Protein AF-A0A225UEH8-F1 (afdb_monomer)

Structure (mmCIF, N/CA/C/O backbone):
data_AF-A0A225UEH8-F1
#
_entry.id   AF-A0A225UEH8-F1
#
loop_
_atom_site.group_PDB
_atom_site.id
_atom_site.type_symbol
_atom_site.label_atom_id
_atom_site.label_alt_id
_atom_site.label_comp_id
_atom_site.label_asym_id
_atom_site.label_entity_id
_atom_site.label_seq_id
_atom_site.pdbx_PDB_ins_code
_atom_site.Cartn_x
_atom_site.Cartn_y
_atom_site.Cartn_z
_atom_site.occupancy
_atom_site.B_iso_or_equiv
_atom_site.auth_seq_id
_atom_site.auth_comp_id
_atom_site.auth_asym_id
_atom_site.auth_atom_id
_atom_site.pdbx_PDB_model_num
ATOM 1 N N . ILE A 1 1 ? 31.495 -38.179 -18.957 1.00 38.88 1 ILE A N 1
ATOM 2 C CA . ILE A 1 1 ? 31.300 -36.894 -18.240 1.00 38.88 1 ILE A CA 1
ATOM 3 C C . ILE A 1 1 ? 30.041 -36.260 -18.822 1.00 38.88 1 ILE A C 1
ATOM 5 O O . ILE A 1 1 ? 30.023 -35.982 -20.012 1.00 38.88 1 ILE A O 1
ATOM 9 N N . ARG A 1 2 ? 28.954 -36.189 -18.043 1.00 40.56 2 ARG A N 1
ATOM 10 C CA . ARG A 1 2 ? 27.631 -35.720 -18.490 1.00 40.56 2 ARG A CA 1
ATOM 11 C C . ARG A 1 2 ? 27.562 -34.211 -18.250 1.00 40.56 2 ARG A C 1
ATOM 13 O O . ARG A 1 2 ? 27.720 -33.780 -17.114 1.00 40.56 2 ARG A O 1
ATOM 20 N N . ILE A 1 3 ? 27.396 -33.429 -19.310 1.00 44.16 3 ILE A N 1
ATOM 21 C CA . ILE A 1 3 ? 27.271 -31.968 -19.230 1.00 44.16 3 ILE A CA 1
ATOM 22 C C . ILE A 1 3 ? 25.851 -31.646 -18.724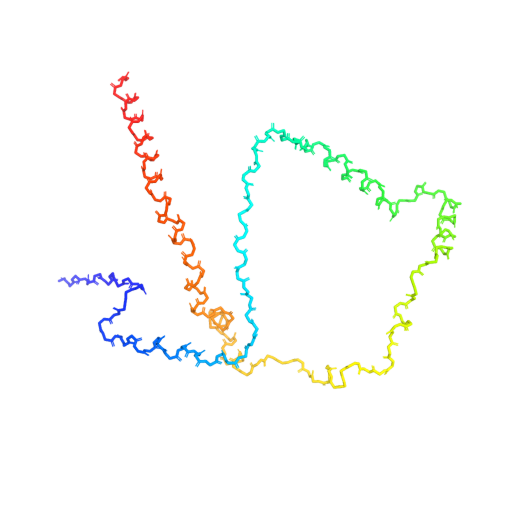 1.00 44.16 3 ILE A C 1
ATOM 24 O O . ILE A 1 3 ? 24.900 -32.215 -19.264 1.00 44.16 3 ILE A O 1
ATOM 28 N N . PRO A 1 4 ? 25.667 -30.786 -17.706 1.00 46.00 4 PRO A N 1
ATOM 29 C CA . PRO A 1 4 ? 24.338 -30.358 -17.285 1.00 46.00 4 PRO A CA 1
ATOM 30 C C . PRO A 1 4 ? 23.767 -29.352 -18.296 1.00 46.00 4 PRO A C 1
ATOM 32 O O . PRO A 1 4 ? 24.435 -28.385 -18.665 1.00 46.00 4 PRO A O 1
ATOM 35 N N . GLN A 1 5 ? 22.529 -29.575 -18.749 1.00 49.97 5 GLN A N 1
ATOM 36 C CA . GLN A 1 5 ? 21.780 -28.582 -19.523 1.00 49.97 5 GLN A CA 1
ATOM 37 C C . GLN A 1 5 ? 21.461 -27.382 -18.621 1.00 49.97 5 GLN A C 1
ATOM 39 O O . GLN A 1 5 ? 20.877 -27.539 -17.552 1.00 49.97 5 GLN A O 1
ATOM 44 N N . LYS A 1 6 ? 21.856 -26.180 -19.053 1.00 50.94 6 LYS A N 1
ATOM 45 C CA . LYS A 1 6 ? 21.429 -24.913 -18.448 1.00 50.94 6 LYS A CA 1
ATOM 46 C C . LYS A 1 6 ? 19.928 -24.734 -18.680 1.00 50.94 6 LYS A C 1
ATOM 48 O O . LYS A 1 6 ? 19.512 -24.517 -19.814 1.00 50.94 6 LYS A O 1
ATOM 53 N N . SER A 1 7 ? 19.134 -24.775 -17.617 1.00 56.72 7 SER A N 1
ATOM 54 C CA . SER A 1 7 ? 17.753 -24.293 -17.625 1.00 56.72 7 SER A CA 1
ATOM 55 C C . SER A 1 7 ? 17.757 -22.764 -17.524 1.00 56.72 7 SER A C 1
ATOM 57 O O . SER A 1 7 ? 17.633 -22.206 -16.438 1.00 56.72 7 SER A O 1
ATOM 59 N N . ASN A 1 8 ? 17.927 -22.077 -18.653 1.00 56.62 8 ASN A N 1
ATOM 60 C CA . ASN A 1 8 ? 17.606 -20.651 -18.765 1.00 56.62 8 ASN A CA 1
ATOM 61 C C . ASN A 1 8 ? 16.111 -20.501 -19.094 1.00 56.62 8 ASN A C 1
ATOM 63 O O . ASN A 1 8 ? 15.759 -19.960 -20.138 1.00 56.62 8 ASN A O 1
ATOM 67 N N . ALA A 1 9 ? 15.240 -21.065 -18.257 1.00 61.12 9 ALA A N 1
ATOM 68 C CA . ALA A 1 9 ? 13.810 -20.826 -18.380 1.00 61.12 9 ALA A CA 1
ATOM 69 C C . ALA A 1 9 ? 13.536 -19.438 -17.791 1.00 61.12 9 ALA A C 1
ATOM 71 O O . ALA A 1 9 ? 13.653 -19.240 -16.582 1.00 61.12 9 ALA A O 1
ATOM 72 N N . ASP A 1 10 ? 13.276 -18.470 -18.665 1.00 64.25 10 ASP A N 1
ATOM 73 C CA . ASP A 1 10 ? 12.814 -17.146 -18.270 1.00 64.25 10 ASP A CA 1
ATOM 74 C C . ASP A 1 10 ? 11.464 -17.299 -17.561 1.00 64.25 10 ASP A C 1
ATOM 76 O O . ASP A 1 10 ? 10.523 -17.863 -18.113 1.00 64.25 10 ASP A O 1
ATOM 80 N N . VAL A 1 11 ? 11.380 -16.814 -16.324 1.00 64.12 11 VAL A N 1
ATOM 81 C CA . VAL A 1 11 ? 10.159 -16.857 -15.507 1.00 64.12 11 VAL A CA 1
ATOM 82 C C . VAL A 1 11 ? 9.021 -16.014 -16.091 1.00 64.12 11 VAL A C 1
ATOM 84 O O . VAL A 1 11 ? 7.884 -16.161 -15.648 1.00 64.12 11 VAL A O 1
ATOM 87 N N . ASN A 1 12 ? 9.305 -15.161 -17.081 1.00 67.25 12 ASN A N 1
ATOM 88 C CA . ASN A 1 12 ? 8.300 -14.386 -17.811 1.00 67.25 12 ASN A CA 1
ATOM 89 C C . ASN A 1 12 ? 7.733 -15.120 -19.037 1.00 67.25 12 ASN A C 1
ATOM 91 O O . ASN A 1 12 ? 6.815 -14.610 -19.679 1.00 67.25 12 ASN A O 1
ATOM 95 N N . VAL A 1 13 ? 8.276 -16.286 -19.395 1.00 69.44 13 VAL A N 1
ATOM 96 C CA . VAL A 1 13 ? 7.839 -17.059 -20.561 1.00 69.44 13 VAL A CA 1
ATOM 97 C C . VAL A 1 13 ? 7.053 -18.274 -20.084 1.00 69.44 13 VAL A C 1
ATOM 99 O O . VAL A 1 13 ? 7.557 -19.078 -19.301 1.00 69.44 13 VAL A O 1
ATOM 102 N N . LEU A 1 14 ? 5.817 -18.410 -20.573 1.00 65.38 14 LEU A N 1
ATOM 103 C CA . LEU A 1 14 ? 4.986 -19.588 -20.316 1.00 65.38 14 LEU A CA 1
ATOM 104 C C . LEU A 1 14 ? 5.701 -20.843 -20.824 1.00 65.38 14 LEU A C 1
ATOM 106 O O . LEU A 1 14 ? 6.164 -20.886 -21.969 1.00 65.38 14 LEU A O 1
ATOM 110 N N . GLN A 1 15 ? 5.806 -21.857 -19.970 1.00 69.81 15 GLN A N 1
ATOM 111 C CA . GLN A 1 15 ? 6.463 -23.109 -20.337 1.00 69.81 15 GLN A CA 1
ATOM 112 C C . GLN A 1 15 ? 5.574 -23.927 -21.277 1.00 69.81 15 GLN A C 1
ATOM 114 O O . GLN A 1 15 ? 4.345 -23.859 -21.230 1.00 69.81 15 GLN A O 1
ATOM 119 N N . GLU A 1 16 ? 6.201 -24.727 -22.139 1.00 61.16 16 GLU A N 1
ATOM 120 C CA . GLU A 1 16 ? 5.500 -25.581 -23.098 1.00 61.16 16 GLU A CA 1
ATOM 121 C C . GLU A 1 16 ? 4.658 -26.626 -22.337 1.00 61.16 16 GLU A C 1
ATOM 123 O O . GLU A 1 16 ? 5.186 -27.581 -21.767 1.00 61.16 16 GLU A O 1
ATOM 128 N N . GLY A 1 17 ? 3.343 -26.391 -22.258 1.00 69.31 17 GLY A N 1
ATOM 129 C CA . GLY A 1 17 ? 2.391 -27.192 -21.476 1.00 69.31 17 GLY A CA 1
ATOM 130 C C . GLY A 1 17 ? 1.576 -26.407 -20.441 1.00 69.31 17 GLY A C 1
ATOM 131 O O . GLY A 1 17 ? 0.610 -26.951 -19.902 1.00 69.31 17 GLY A O 1
ATOM 132 N N . GLU A 1 18 ? 1.906 -25.140 -20.179 1.00 66.38 18 GLU A N 1
ATOM 133 C CA . GLU A 1 18 ? 1.079 -24.249 -19.362 1.00 66.38 18 GLU A CA 1
ATOM 134 C C . GLU A 1 18 ? -0.067 -23.667 -20.201 1.00 66.38 18 GLU A C 1
ATOM 136 O O . GLU A 1 18 ? 0.127 -23.132 -21.292 1.00 66.38 18 GLU A O 1
ATOM 141 N N . ASN A 1 19 ? -1.295 -23.802 -19.702 1.00 68.31 19 ASN A N 1
ATOM 142 C CA . ASN A 1 19 ? -2.497 -23.338 -20.379 1.00 68.31 19 ASN A CA 1
ATOM 143 C C . ASN A 1 19 ? -2.787 -21.871 -20.030 1.00 68.31 19 ASN A C 1
ATOM 145 O O . ASN A 1 19 ? -3.084 -21.535 -18.884 1.00 68.31 19 ASN A O 1
ATOM 149 N N . SER A 1 20 ? -2.756 -21.000 -21.044 1.00 64.69 20 SER A N 1
ATOM 150 C CA . SER A 1 20 ? -3.084 -19.569 -20.915 1.00 64.69 20 SER A CA 1
ATOM 151 C C . SER A 1 20 ? -4.484 -19.329 -20.342 1.00 64.69 20 SER A C 1
ATOM 153 O O . SER A 1 20 ? -4.700 -18.353 -19.632 1.00 64.69 20 SER A O 1
ATOM 155 N N . SER A 1 21 ? -5.409 -20.271 -20.552 1.00 63.81 21 SER A N 1
ATOM 156 C CA . SER A 1 21 ? -6.782 -20.218 -20.038 1.00 63.81 21 SER A CA 1
ATOM 157 C C . SER A 1 21 ? -6.876 -20.148 -18.512 1.00 63.81 21 SER A C 1
ATOM 159 O O . SER A 1 21 ? -7.900 -19.727 -17.991 1.00 63.81 21 SER A O 1
ATOM 161 N N . LYS A 1 22 ? -5.825 -20.525 -17.770 1.00 64.56 22 LYS A N 1
ATOM 162 C CA . LYS A 1 22 ? -5.797 -20.413 -16.302 1.00 64.56 22 LYS A CA 1
ATOM 163 C C . LYS A 1 22 ? -5.710 -18.958 -15.806 1.00 64.56 22 LYS A C 1
ATOM 165 O O . LYS A 1 22 ? -5.880 -18.712 -14.615 1.00 64.56 22 LYS A O 1
ATOM 170 N N . TYR A 1 23 ? -5.426 -18.015 -16.703 1.00 64.19 23 TYR A N 1
ATOM 171 C CA . TYR A 1 23 ? -5.290 -16.587 -16.410 1.00 64.19 23 TYR A CA 1
ATOM 172 C C . TYR A 1 23 ? -6.484 -15.749 -16.899 1.00 64.19 23 TYR A C 1
ATOM 174 O O . TYR A 1 23 ? -6.560 -14.570 -16.571 1.00 64.19 23 TYR A O 1
ATOM 182 N N . GLU A 1 24 ? -7.419 -16.349 -17.641 1.00 62.72 24 GLU A N 1
ATOM 183 C CA . GLU A 1 24 ? -8.583 -15.669 -18.237 1.00 62.72 24 GLU A CA 1
ATOM 184 C C . GLU A 1 24 ? -9.787 -15.584 -17.270 1.00 62.72 24 GLU A C 1
ATOM 186 O O . GLU A 1 24 ? -10.649 -14.722 -17.418 1.00 62.72 24 GLU A O 1
ATOM 191 N N . ASP A 1 25 ? -9.832 -16.424 -16.228 1.00 57.44 25 ASP A N 1
ATOM 192 C CA . ASP A 1 25 ? -10.988 -16.564 -15.318 1.00 57.44 25 ASP A CA 1
ATOM 193 C C . ASP A 1 25 ? -11.175 -15.411 -14.307 1.00 57.44 25 ASP A C 1
ATOM 195 O O . ASP A 1 25 ? -12.079 -15.456 -13.473 1.00 57.44 25 ASP A O 1
ATOM 199 N N . PHE A 1 26 ? -10.357 -14.355 -14.370 1.00 50.59 26 PHE A N 1
ATOM 200 C CA . PHE A 1 26 ? -10.485 -13.181 -13.492 1.00 50.59 26 PHE A CA 1
ATOM 201 C C . PHE A 1 26 ? -11.062 -11.940 -14.186 1.00 50.59 26 PHE A C 1
ATOM 203 O O . PHE A 1 26 ? -11.030 -10.850 -13.616 1.00 50.59 26 PHE A O 1
ATOM 210 N N . SER A 1 27 ? -11.639 -12.082 -15.384 1.00 52.59 27 SER A N 1
ATOM 211 C CA . SER A 1 27 ? -12.477 -11.029 -15.966 1.00 52.59 27 SER A CA 1
ATOM 212 C C . SER A 1 27 ? -13.846 -11.018 -15.276 1.00 52.59 27 SER A C 1
ATOM 214 O O . SER A 1 27 ? -14.812 -11.626 -15.735 1.00 52.59 27 SER A O 1
ATOM 216 N N . SER A 1 28 ? -13.938 -10.342 -14.131 1.00 55.62 28 SER A N 1
ATOM 217 C CA . SER A 1 28 ? -15.212 -10.004 -13.493 1.00 55.62 28 SER A CA 1
ATOM 218 C C . SER A 1 28 ? -15.915 -8.904 -14.293 1.00 55.62 28 SER A C 1
ATOM 220 O O . SER A 1 28 ? -15.972 -7.751 -13.880 1.00 55.62 28 SER A O 1
ATOM 222 N N . GLY A 1 29 ? -16.425 -9.268 -15.470 1.00 52.31 29 GLY A N 1
ATOM 223 C CA . GLY A 1 29 ? -17.346 -8.459 -16.257 1.00 52.31 29 GLY A CA 1
ATOM 224 C C . GLY A 1 29 ? -18.770 -8.569 -15.715 1.00 52.31 29 GLY A C 1
ATOM 225 O O . GLY A 1 29 ? -19.584 -9.288 -16.284 1.00 52.31 29 GLY A O 1
ATOM 226 N N . ASP A 1 30 ? -19.065 -7.858 -14.628 1.00 52.47 30 ASP A N 1
ATOM 227 C CA . ASP A 1 30 ? -20.423 -7.396 -14.302 1.00 52.47 30 ASP A CA 1
ATOM 228 C C . ASP A 1 30 ? -20.341 -6.158 -13.403 1.00 52.47 30 ASP A C 1
ATOM 230 O O . ASP A 1 30 ? -20.485 -6.214 -12.184 1.00 52.47 30 ASP A O 1
ATOM 234 N N . GLU A 1 31 ? -20.076 -5.013 -14.022 1.00 54.88 31 GLU A N 1
ATOM 235 C CA . GLU A 1 31 ? -20.281 -3.705 -13.410 1.00 54.88 31 GLU A CA 1
ATOM 236 C C . GLU A 1 31 ? -21.402 -2.991 -14.160 1.00 54.88 31 GLU A C 1
ATOM 238 O O . GLU A 1 31 ? -21.213 -2.213 -15.095 1.00 54.88 31 GLU A O 1
ATOM 243 N N . ARG A 1 32 ? -22.630 -3.326 -13.756 1.00 54.50 32 ARG A N 1
ATOM 244 C CA . ARG A 1 32 ? -23.863 -2.693 -14.221 1.00 54.50 32 ARG A CA 1
ATOM 245 C C . ARG A 1 32 ? -24.453 -1.728 -13.188 1.00 54.50 32 ARG A C 1
ATOM 247 O O . ARG A 1 32 ? -25.651 -1.781 -12.960 1.00 54.50 32 ARG A O 1
ATOM 254 N N . ILE A 1 33 ? -23.658 -0.844 -12.577 1.00 46.41 33 ILE A N 1
ATOM 255 C CA . ILE A 1 33 ? -24.087 0.330 -11.774 1.00 46.41 33 ILE A CA 1
ATOM 256 C C . ILE A 1 33 ? -22.874 1.285 -11.747 1.00 46.41 33 ILE A C 1
ATOM 258 O O . ILE A 1 33 ? -21.807 0.836 -11.371 1.00 46.41 33 ILE A O 1
ATOM 262 N N . GLY A 1 34 ? -22.858 2.570 -12.093 1.00 44.59 34 GLY A N 1
ATOM 263 C CA . GLY A 1 34 ? -23.832 3.570 -12.507 1.00 44.59 34 GLY A CA 1
ATOM 264 C C . GLY A 1 34 ? -23.114 4.936 -12.460 1.00 44.59 34 GLY A C 1
ATOM 265 O O . GLY A 1 34 ? -22.306 5.162 -11.567 1.00 44.59 34 GLY A O 1
ATOM 266 N N . GLY A 1 35 ? -23.416 5.836 -13.402 1.00 48.19 35 GLY A N 1
ATOM 267 C CA . GLY A 1 35 ? -22.966 7.238 -13.386 1.00 48.19 35 GLY A CA 1
ATOM 268 C C . GLY A 1 35 ? -21.733 7.522 -14.245 1.00 48.19 35 GLY A C 1
ATOM 269 O O . GLY A 1 35 ? -20.606 7.399 -13.786 1.00 48.19 35 GLY A O 1
ATOM 270 N N . GLY A 1 36 ? -21.962 7.936 -15.494 1.00 46.75 36 GLY A N 1
ATOM 271 C CA . GLY A 1 36 ? -20.906 8.439 -16.368 1.00 46.75 36 GLY A CA 1
ATOM 272 C C . GLY A 1 36 ? -20.307 9.730 -15.816 1.00 46.75 36 GLY A C 1
ATOM 273 O O . GLY A 1 36 ? -21.023 10.711 -15.616 1.00 46.75 36 GLY A O 1
ATOM 274 N N . VAL A 1 37 ? -18.996 9.723 -15.596 1.00 53.31 37 VAL A N 1
ATOM 275 C CA . VAL A 1 37 ? -18.191 10.941 -15.552 1.00 53.31 37 VAL A CA 1
ATOM 276 C C . VAL A 1 37 ? -17.746 11.178 -16.988 1.00 53.31 37 VAL A C 1
ATOM 278 O O . VAL A 1 37 ? -17.061 10.345 -17.575 1.00 53.31 37 VAL A O 1
ATOM 281 N N . MET A 1 38 ? -18.251 12.257 -17.578 1.00 54.25 38 MET A N 1
ATOM 282 C CA . MET A 1 38 ? -17.768 12.764 -18.855 1.00 54.25 38 MET A CA 1
ATOM 283 C C . MET A 1 38 ? -16.320 13.216 -18.636 1.00 54.25 38 MET A C 1
ATOM 285 O O . MET A 1 38 ? -16.081 14.015 -17.730 1.00 54.25 38 MET A O 1
ATOM 289 N N . ASP A 1 39 ? -15.378 12.695 -19.422 1.00 50.56 39 ASP A N 1
ATOM 290 C CA . ASP A 1 39 ? -14.072 13.333 -19.588 1.00 50.56 39 ASP A CA 1
ATOM 291 C C . ASP A 1 39 ? -14.337 14.694 -20.239 1.00 50.56 39 ASP A C 1
ATOM 293 O O . ASP A 1 39 ? -14.712 14.757 -21.407 1.00 50.56 39 ASP A O 1
ATOM 297 N N . ASP A 1 40 ? -14.242 15.762 -19.447 1.00 53.84 40 ASP A N 1
ATOM 298 C CA . ASP A 1 40 ? -14.214 17.135 -19.943 1.00 53.84 40 ASP A CA 1
ATOM 299 C C . ASP A 1 40 ? -12.751 17.458 -20.259 1.00 53.84 40 ASP A C 1
ATOM 301 O O . ASP A 1 40 ? -11.929 17.764 -19.390 1.00 53.84 40 ASP A O 1
ATOM 305 N N . ASP A 1 41 ? -12.418 17.274 -21.526 1.00 59.91 41 ASP A N 1
ATOM 306 C CA . ASP A 1 41 ? -11.169 17.605 -22.184 1.00 59.91 41 ASP A CA 1
ATOM 307 C C . ASP A 1 41 ? -11.020 19.126 -22.320 1.00 59.91 41 ASP A C 1
ATOM 309 O O . ASP A 1 41 ? -11.063 19.686 -23.413 1.00 59.91 41 ASP A O 1
ATOM 313 N N . HIS A 1 42 ? -10.804 19.819 -21.199 1.00 51.38 42 HIS A N 1
ATOM 314 C CA . HIS A 1 42 ? -10.366 21.210 -21.244 1.00 51.38 42 HIS A CA 1
ATOM 315 C C . HIS A 1 42 ? -8.834 21.288 -21.223 1.00 51.38 42 HIS A C 1
ATOM 317 O O . HIS A 1 42 ? -8.186 21.074 -20.197 1.00 51.38 42 HIS A O 1
ATOM 323 N N . GLU A 1 43 ? -8.256 21.633 -22.376 1.00 56.75 43 GLU A N 1
ATOM 324 C CA . GLU A 1 43 ? -6.880 22.112 -22.517 1.00 56.75 43 GLU A CA 1
ATOM 325 C C . GLU A 1 43 ? -6.602 23.211 -21.476 1.00 56.75 43 GLU A C 1
ATOM 327 O O . GLU A 1 43 ? -7.121 24.326 -21.573 1.00 56.75 43 GLU A O 1
ATOM 332 N N . CYS A 1 44 ? -5.766 22.922 -20.477 1.00 52.75 44 CYS A N 1
ATOM 333 C CA . CYS A 1 44 ? -5.048 23.978 -19.771 1.00 52.75 44 CYS A CA 1
ATOM 334 C C . CYS A 1 44 ? -3.884 24.394 -20.666 1.00 52.75 44 CYS A C 1
ATOM 336 O O . CYS A 1 44 ? -2.863 23.709 -20.751 1.00 52.75 44 CYS A O 1
ATOM 338 N N . GLY A 1 45 ? -4.105 25.498 -21.382 1.00 44.31 45 GLY A N 1
ATOM 339 C CA . GLY A 1 45 ? -3.100 26.184 -22.176 1.00 44.31 45 GLY A CA 1
ATOM 340 C C . GLY A 1 45 ? -1.829 26.433 -21.369 1.00 44.31 45 GLY A C 1
ATOM 341 O O . GLY A 1 45 ? -1.874 26.678 -20.165 1.00 44.31 45 GLY A O 1
ATOM 342 N N . GLY A 1 46 ? -0.695 26.321 -22.060 1.00 50.19 46 GLY A N 1
ATOM 343 C CA . GLY A 1 46 ? 0.618 26.578 -21.495 1.00 50.19 46 GLY A CA 1
ATOM 344 C C . GLY A 1 46 ? 0.701 27.990 -20.940 1.00 50.19 46 GLY A C 1
ATOM 345 O O . GLY A 1 46 ? 0.648 28.951 -21.707 1.00 50.19 46 GLY A O 1
ATOM 346 N N . ASP A 1 47 ? 0.862 28.085 -19.625 1.00 45.75 47 ASP A N 1
ATOM 347 C CA . ASP A 1 47 ? 1.431 29.273 -19.018 1.00 45.75 47 ASP A CA 1
ATOM 348 C C . ASP A 1 47 ? 2.950 29.121 -18.993 1.00 45.75 47 ASP A C 1
ATOM 350 O O . ASP A 1 47 ? 3.522 28.097 -18.608 1.00 45.75 47 ASP A O 1
ATOM 354 N N . ASP A 1 48 ? 3.550 30.170 -19.528 1.00 45.94 48 ASP A N 1
ATOM 355 C CA . ASP A 1 48 ? 4.956 30.452 -19.704 1.00 45.94 48 ASP A CA 1
ATOM 356 C C . ASP A 1 48 ? 5.760 30.107 -18.443 1.00 45.94 48 ASP A C 1
ATOM 358 O O . ASP A 1 48 ? 5.386 30.467 -17.324 1.00 45.94 48 ASP A O 1
ATOM 362 N N . PHE A 1 49 ? 6.885 29.414 -18.622 1.00 45.94 49 PHE A N 1
ATOM 363 C CA . PHE A 1 49 ? 7.865 29.208 -17.562 1.00 45.94 49 PHE A CA 1
ATOM 364 C C . PHE A 1 49 ? 8.516 30.556 -17.245 1.00 45.94 49 PHE A C 1
ATOM 366 O O . PHE A 1 49 ? 9.609 30.848 -17.730 1.00 45.94 49 PHE A O 1
ATOM 373 N N . ASN A 1 50 ? 7.859 31.384 -16.434 1.00 47.59 50 ASN A N 1
ATOM 374 C CA . ASN A 1 50 ? 8.553 32.485 -15.794 1.00 47.59 50 ASN A CA 1
ATOM 375 C C . ASN A 1 50 ? 9.364 31.900 -14.633 1.00 47.59 50 ASN A C 1
ATOM 377 O O . ASN A 1 50 ? 8.861 31.656 -13.537 1.00 47.59 50 ASN A O 1
ATOM 381 N N . ASP A 1 51 ? 10.613 31.592 -14.967 1.00 55.22 51 ASP A N 1
ATOM 382 C CA . ASP A 1 51 ? 11.727 31.243 -14.094 1.00 55.22 51 ASP A CA 1
ATOM 383 C C . ASP A 1 51 ? 12.026 32.401 -13.130 1.00 55.22 51 ASP A C 1
ATOM 385 O O . ASP A 1 51 ? 12.971 33.161 -13.297 1.00 55.22 51 ASP A O 1
ATOM 389 N N . GLU A 1 52 ? 11.183 32.552 -12.118 1.00 55.25 52 GLU A N 1
ATOM 390 C CA . GLU A 1 52 ? 11.511 33.264 -10.887 1.00 55.25 52 GLU A CA 1
ATOM 391 C C . GLU A 1 52 ? 11.378 32.213 -9.788 1.00 55.25 52 GLU A C 1
ATOM 393 O O . GLU A 1 52 ? 10.402 32.152 -9.041 1.00 55.25 52 GLU A O 1
ATOM 398 N N . GLY A 1 53 ? 12.320 31.268 -9.788 1.00 52.34 53 GLY A N 1
ATOM 399 C CA . GLY A 1 53 ? 12.454 30.328 -8.694 1.00 52.34 53 GLY A CA 1
ATOM 400 C C . GLY A 1 53 ? 12.707 31.118 -7.420 1.00 52.34 53 GLY A C 1
ATOM 401 O O . GLY A 1 53 ? 13.831 31.569 -7.197 1.00 52.34 53 GLY A O 1
ATOM 402 N N . ASP A 1 54 ? 11.677 31.257 -6.586 1.00 58.53 54 ASP A N 1
ATOM 403 C CA . ASP A 1 54 ? 11.834 31.570 -5.172 1.00 58.53 54 ASP A CA 1
ATOM 404 C C . ASP A 1 54 ? 12.740 30.481 -4.586 1.00 58.53 54 ASP A C 1
ATOM 406 O O . ASP A 1 54 ? 12.302 29.405 -4.170 1.00 58.53 54 ASP A O 1
ATOM 410 N N . GLN A 1 55 ? 14.049 30.735 -4.625 1.00 58.06 55 GLN A N 1
ATOM 411 C CA . GLN A 1 55 ? 15.042 30.015 -3.853 1.00 58.06 55 GLN A CA 1
ATOM 412 C C . GLN A 1 55 ? 14.723 30.323 -2.398 1.00 58.06 55 GLN A C 1
ATOM 414 O O . GLN A 1 55 ? 15.273 31.252 -1.806 1.00 58.06 55 GLN A O 1
ATOM 419 N N . LEU A 1 56 ? 13.794 29.554 -1.831 1.00 55.12 56 LEU A N 1
ATOM 420 C CA . LEU A 1 56 ? 13.660 29.422 -0.394 1.00 55.12 56 LEU A CA 1
ATOM 421 C C . LEU A 1 56 ? 15.018 28.921 0.091 1.00 55.12 56 LEU A C 1
ATOM 423 O O . LEU A 1 56 ? 15.384 27.763 -0.092 1.00 55.12 56 LEU A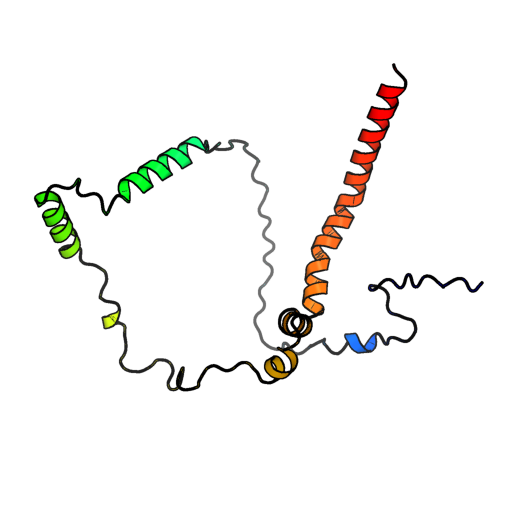 O 1
ATOM 427 N N . SER A 1 57 ? 15.825 29.857 0.580 1.00 57.12 57 SER A N 1
ATOM 428 C CA . SER A 1 57 ? 17.130 29.573 1.149 1.00 57.12 57 SER A CA 1
ATOM 429 C C . SER A 1 57 ? 16.916 28.634 2.332 1.00 57.12 57 SER A C 1
ATOM 431 O O . SER A 1 57 ? 16.167 28.984 3.242 1.00 57.12 57 SER A O 1
ATOM 433 N N . ASP A 1 58 ? 17.587 27.477 2.356 1.00 58.78 58 ASP A N 1
ATOM 434 C CA . ASP A 1 58 ? 17.538 26.514 3.476 1.00 58.78 58 ASP A CA 1
ATOM 435 C C . ASP A 1 58 ? 17.831 27.178 4.842 1.00 58.78 58 ASP A C 1
ATOM 437 O O . ASP A 1 58 ? 17.438 26.673 5.890 1.00 58.78 58 ASP A O 1
ATOM 441 N N . SER A 1 59 ? 18.469 28.355 4.835 1.00 63.25 59 SER A N 1
ATOM 442 C CA . SER A 1 59 ? 18.685 29.208 6.008 1.00 63.25 59 SER A CA 1
ATOM 443 C C . SER A 1 59 ? 17.395 29.653 6.712 1.00 63.25 59 SER A C 1
ATOM 445 O O . SER A 1 59 ? 17.412 29.814 7.929 1.00 63.25 59 SER A O 1
ATOM 447 N N . ASP A 1 60 ? 16.302 29.882 5.980 1.00 64.88 60 ASP A N 1
ATOM 448 C CA . ASP A 1 60 ? 15.018 30.322 6.554 1.00 64.88 60 ASP A CA 1
ATOM 449 C C . ASP A 1 60 ? 14.310 29.159 7.273 1.00 64.88 60 ASP A C 1
ATOM 451 O O . ASP A 1 60 ? 13.651 29.334 8.297 1.00 64.88 60 ASP A O 1
ATOM 455 N N . ALA A 1 61 ? 14.534 27.927 6.803 1.00 67.12 61 ALA A N 1
ATOM 456 C CA . ALA A 1 61 ? 14.033 26.725 7.460 1.00 67.12 61 ALA A CA 1
ATOM 457 C C . ALA A 1 61 ? 14.707 26.489 8.824 1.00 67.12 61 ALA A C 1
ATOM 459 O O . ALA A 1 61 ? 14.029 26.122 9.784 1.00 67.12 61 ALA A O 1
ATOM 460 N N . GLU A 1 62 ? 16.017 26.741 8.935 1.00 71.44 62 GLU A N 1
ATOM 461 C CA . GLU A 1 62 ? 16.749 26.629 10.206 1.00 71.44 62 GLU A CA 1
ATOM 462 C C . GLU A 1 62 ? 16.349 27.720 11.211 1.00 71.44 62 GLU A C 1
ATOM 464 O O . GLU A 1 62 ? 16.242 27.443 12.407 1.00 71.44 62 GLU A O 1
ATOM 469 N N . GLU A 1 63 ? 16.096 28.950 10.751 1.00 71.44 63 GLU A N 1
ATOM 470 C CA . GLU A 1 63 ? 15.621 30.041 11.612 1.00 71.44 63 GLU A CA 1
ATOM 471 C C . GLU A 1 63 ? 14.209 29.754 12.140 1.00 71.44 63 GLU A C 1
ATOM 473 O O . GLU A 1 63 ? 13.959 29.871 13.344 1.00 71.44 63 GLU A O 1
ATOM 478 N N . MET A 1 64 ? 13.301 29.296 11.275 1.00 75.38 64 MET A N 1
ATOM 479 C CA . MET A 1 64 ? 11.951 28.916 11.690 1.00 75.38 64 MET A CA 1
ATOM 480 C C . MET A 1 64 ? 11.944 27.728 12.657 1.00 75.38 64 MET A C 1
ATOM 482 O O . MET A 1 64 ? 11.186 27.755 13.630 1.00 75.38 64 MET A O 1
ATOM 486 N N . ASP A 1 65 ? 12.794 26.720 12.444 1.00 76.00 65 ASP A N 1
ATOM 487 C CA . ASP A 1 65 ? 12.923 25.583 13.364 1.00 76.00 65 ASP A CA 1
ATOM 488 C C . ASP A 1 65 ? 13.484 26.028 14.721 1.00 76.00 65 ASP A C 1
ATOM 490 O O . ASP A 1 65 ? 12.951 25.663 15.768 1.00 76.00 65 ASP A O 1
ATOM 494 N N . GLN A 1 66 ? 14.478 26.919 14.740 1.00 75.94 66 GLN A N 1
ATOM 495 C CA . GLN A 1 66 ? 15.001 27.477 15.990 1.00 75.94 66 GLN A CA 1
ATOM 496 C C . GLN A 1 66 ? 13.964 28.314 16.744 1.00 75.94 66 GLN A C 1
ATOM 498 O O . GLN A 1 66 ? 13.850 28.187 17.965 1.00 75.94 66 GLN A O 1
ATOM 503 N N . VAL A 1 67 ? 13.180 29.141 16.048 1.00 75.19 67 VAL A N 1
ATOM 504 C CA . VAL A 1 67 ? 12.089 29.924 16.655 1.00 75.19 67 VAL A CA 1
ATOM 505 C C . VAL A 1 67 ? 10.984 29.003 17.175 1.00 75.19 67 VAL A C 1
ATOM 507 O O . VAL A 1 67 ? 10.458 29.215 18.272 1.00 75.19 67 VAL A O 1
ATOM 510 N N . PHE A 1 68 ? 10.656 27.948 16.433 1.00 71.25 68 PHE A N 1
ATOM 511 C CA . PHE A 1 68 ? 9.690 26.936 16.844 1.00 71.25 68 PHE A CA 1
ATOM 512 C C . PHE A 1 68 ? 10.162 26.170 18.088 1.00 71.25 68 PHE A C 1
ATOM 514 O O . PHE A 1 68 ? 9.423 26.085 19.072 1.00 71.25 68 PHE A O 1
ATOM 521 N N . LEU A 1 69 ? 11.410 25.698 18.101 1.00 71.06 69 LEU A N 1
ATOM 522 C CA . LEU A 1 69 ? 12.035 25.036 19.247 1.00 71.06 69 LEU A CA 1
ATOM 523 C C . LEU A 1 69 ? 12.142 25.979 20.457 1.00 71.06 69 LEU A C 1
ATOM 525 O O . LEU A 1 69 ? 11.853 25.565 21.580 1.00 71.06 69 LEU A O 1
ATOM 529 N N . ALA A 1 70 ? 12.469 27.259 20.254 1.00 67.00 70 ALA A N 1
ATOM 530 C CA . ALA A 1 70 ? 12.458 28.278 21.307 1.00 67.00 70 ALA A CA 1
ATOM 531 C C . ALA A 1 70 ? 11.049 28.480 21.897 1.00 67.00 70 ALA A C 1
ATOM 533 O O . ALA A 1 70 ? 10.889 28.545 23.116 1.00 67.00 70 ALA A O 1
ATOM 534 N N . SER A 1 71 ? 10.015 28.495 21.053 1.00 65.25 71 SER A N 1
ATOM 535 C CA . SER A 1 71 ? 8.607 28.594 21.469 1.00 65.25 71 SER A CA 1
ATOM 536 C C . SER A 1 71 ? 8.108 27.331 22.195 1.00 65.25 71 SER A C 1
ATOM 538 O O . SER A 1 71 ? 7.270 27.400 23.099 1.00 65.25 71 SER A O 1
ATOM 540 N N . LEU A 1 72 ? 8.677 26.168 21.857 1.00 64.44 72 LEU A N 1
ATOM 541 C CA . LEU A 1 72 ? 8.402 24.868 22.474 1.00 64.44 72 LEU A CA 1
ATOM 542 C C . LEU A 1 72 ? 9.069 24.645 23.836 1.00 64.44 72 LEU A C 1
ATOM 544 O O . LEU A 1 72 ? 8.816 23.598 24.434 1.00 64.44 72 LEU A O 1
ATOM 548 N N . HIS A 1 73 ? 9.828 25.602 24.389 1.00 59.16 73 HIS A N 1
ATOM 549 C CA . HIS A 1 73 ? 10.351 25.548 25.770 1.00 59.16 73 HIS A CA 1
ATOM 550 C C . HIS A 1 73 ? 9.238 25.640 26.846 1.00 59.16 73 HIS A C 1
ATOM 552 O O . HIS A 1 73 ? 9.403 26.208 27.927 1.00 59.16 73 HIS A O 1
ATOM 558 N N . VAL A 1 74 ? 8.081 25.028 26.582 1.00 54.91 74 VAL A N 1
ATOM 559 C CA . VAL A 1 74 ? 7.028 24.641 27.518 1.00 54.91 74 VAL A CA 1
ATOM 560 C C . VAL A 1 74 ? 7.608 23.612 28.495 1.00 54.91 74 VAL A C 1
ATOM 562 O O . VAL A 1 74 ? 7.323 22.423 28.428 1.00 54.91 74 VAL A O 1
ATOM 565 N N . GLY A 1 75 ? 8.474 24.063 29.395 1.00 54.69 75 GLY A N 1
ATOM 566 C CA . GLY A 1 75 ? 9.145 23.179 30.342 1.00 54.69 75 GLY A CA 1
ATOM 567 C C . GLY A 1 75 ? 10.328 23.798 31.070 1.00 54.69 75 GLY A C 1
ATOM 568 O O . GLY A 1 75 ? 10.606 23.365 32.183 1.00 54.69 75 GLY A O 1
ATOM 569 N N . ASP A 1 76 ? 10.969 24.828 30.514 1.00 54.81 76 ASP A N 1
ATOM 570 C CA . ASP A 1 76 ? 12.014 25.540 31.246 1.00 54.81 76 ASP A CA 1
ATOM 571 C C . ASP A 1 76 ? 11.384 26.484 32.279 1.00 54.81 76 ASP A C 1
ATOM 573 O O . ASP A 1 76 ? 10.534 27.322 31.963 1.00 54.81 76 ASP A O 1
ATOM 577 N N . ASP A 1 77 ? 11.834 26.370 33.531 1.00 56.56 77 ASP A N 1
ATOM 578 C CA . ASP A 1 77 ? 11.460 27.192 34.697 1.00 56.56 77 ASP A CA 1
ATOM 579 C C . ASP A 1 77 ? 11.848 28.691 34.555 1.00 56.56 77 ASP A C 1
ATOM 581 O O . ASP A 1 77 ? 11.970 29.420 35.541 1.00 56.56 77 ASP A O 1
ATOM 585 N N . ALA A 1 78 ? 12.045 29.188 33.329 1.00 58.12 78 ALA A N 1
ATOM 586 C CA . ALA A 1 78 ? 12.394 30.572 33.016 1.00 58.12 78 ALA A CA 1
ATOM 587 C C . ALA A 1 78 ? 11.210 31.549 33.161 1.00 58.12 78 ALA A C 1
ATOM 589 O O . ALA A 1 78 ? 11.407 32.764 33.233 1.00 58.12 78 ALA A O 1
ATOM 590 N N . LEU A 1 79 ? 9.971 31.048 33.234 1.00 59.97 79 LEU A N 1
ATOM 591 C CA . LEU A 1 79 ? 8.808 31.877 33.545 1.00 59.97 79 LEU A CA 1
ATOM 592 C C . LEU A 1 79 ? 8.737 32.111 35.054 1.00 59.97 79 LEU A C 1
ATOM 594 O O . LEU A 1 79 ? 8.608 31.176 35.846 1.00 59.97 79 LEU A O 1
ATOM 598 N N . THR A 1 80 ? 8.757 33.380 35.466 1.00 69.88 80 THR A N 1
ATOM 599 C CA . THR A 1 80 ? 8.461 33.741 36.856 1.00 69.88 80 THR A CA 1
ATOM 600 C C . THR A 1 80 ? 7.118 33.129 37.270 1.00 69.88 80 THR A C 1
ATOM 602 O O . THR A 1 80 ? 6.204 32.977 36.455 1.00 69.88 80 THR A O 1
ATOM 605 N N . LYS A 1 81 ? 6.961 32.785 38.557 1.00 74.62 81 LYS A N 1
ATOM 606 C CA . LYS A 1 81 ? 5.718 32.177 39.082 1.00 74.62 81 LYS A CA 1
ATOM 607 C C . LYS A 1 81 ? 4.460 32.942 38.648 1.00 74.62 81 LYS A C 1
ATOM 609 O O . LYS A 1 81 ? 3.422 32.336 38.417 1.00 74.62 81 LYS A O 1
ATOM 614 N N . GLN A 1 82 ? 4.579 34.260 38.501 1.00 75.06 82 GLN A N 1
ATOM 615 C CA . GLN A 1 82 ? 3.512 35.147 38.059 1.00 75.06 82 GLN A CA 1
ATOM 616 C C . GLN A 1 82 ? 3.157 34.969 36.576 1.00 75.06 82 GLN A C 1
ATOM 618 O O . GLN A 1 82 ? 1.980 34.819 36.269 1.00 75.06 82 GLN A O 1
ATOM 623 N N . ALA A 1 83 ? 4.144 34.872 35.679 1.00 74.62 83 ALA A N 1
ATOM 624 C CA . ALA A 1 83 ? 3.911 34.610 34.256 1.00 74.62 83 ALA A CA 1
ATOM 625 C C . ALA A 1 83 ? 3.287 33.222 34.012 1.00 74.62 83 ALA A C 1
ATOM 627 O O . ALA A 1 83 ? 2.461 33.047 33.118 1.00 74.62 83 ALA A O 1
ATOM 628 N N . ARG A 1 84 ? 3.620 32.230 34.849 1.00 71.81 84 ARG A N 1
ATOM 629 C CA . ARG A 1 84 ? 2.987 30.902 34.805 1.00 71.81 84 ARG A CA 1
ATOM 630 C C . ARG A 1 84 ? 1.517 30.945 35.229 1.00 71.81 84 ARG A C 1
ATOM 632 O O . ARG A 1 84 ? 0.688 30.329 34.566 1.00 71.81 84 ARG A O 1
ATOM 639 N N . VAL A 1 85 ? 1.195 31.685 36.291 1.00 79.62 85 VAL A N 1
ATOM 640 C CA . VAL A 1 85 ? -0.191 31.877 36.752 1.00 79.62 85 VAL A CA 1
ATOM 641 C C . VAL A 1 85 ? -1.004 32.676 35.731 1.00 79.62 85 VAL A C 1
ATOM 643 O O . VAL A 1 85 ? -2.145 32.327 35.454 1.00 79.62 85 VAL A O 1
ATOM 646 N N . GLU A 1 86 ? -0.423 33.708 35.122 1.00 82.56 86 GLU A N 1
ATOM 647 C CA . GLU A 1 86 ? -1.073 34.496 34.070 1.00 82.56 86 GLU A CA 1
ATOM 648 C C . GLU A 1 86 ? -1.345 33.663 32.814 1.00 82.56 86 GLU A C 1
ATOM 650 O O . GLU A 1 86 ? -2.459 33.685 32.288 1.00 82.56 86 GLU A O 1
ATOM 655 N N . ARG A 1 87 ? -0.377 32.845 32.384 1.00 79.56 87 ARG A N 1
ATOM 656 C CA . ARG A 1 87 ? -0.575 31.879 31.299 1.00 79.56 87 ARG A CA 1
ATOM 657 C C . ARG A 1 87 ? -1.658 30.863 31.646 1.00 79.56 87 ARG A C 1
ATOM 659 O O . ARG A 1 87 ? -2.519 30.602 30.815 1.00 79.56 87 ARG A O 1
ATOM 666 N N . GLU A 1 88 ? -1.644 30.296 32.849 1.00 80.00 88 GLU A N 1
ATOM 667 C CA . GLU A 1 88 ? -2.672 29.346 33.287 1.00 80.00 88 GLU A CA 1
ATOM 668 C C . GLU A 1 88 ? -4.063 29.990 33.294 1.00 80.00 88 GLU A C 1
ATOM 670 O O . GLU A 1 88 ? -5.008 29.413 32.763 1.00 80.00 88 GLU A O 1
ATOM 675 N N . ASN A 1 89 ? -4.185 31.209 33.818 1.00 82.06 89 ASN A N 1
ATOM 676 C CA . ASN A 1 89 ? -5.436 31.963 33.805 1.00 82.06 89 ASN A CA 1
ATOM 677 C C . ASN A 1 89 ? -5.891 32.278 32.374 1.00 82.06 89 ASN A C 1
ATOM 679 O O . ASN A 1 89 ? -7.080 32.190 32.084 1.00 82.06 89 ASN A O 1
ATOM 683 N N . THR A 1 90 ? -4.956 32.578 31.470 1.00 83.50 90 THR A N 1
ATOM 684 C CA . THR A 1 90 ? -5.235 32.798 30.044 1.00 83.50 90 THR A CA 1
ATOM 685 C C . THR A 1 90 ? -5.736 31.515 29.378 1.00 83.50 90 THR A C 1
ATOM 687 O O . THR A 1 90 ? -6.759 31.538 28.703 1.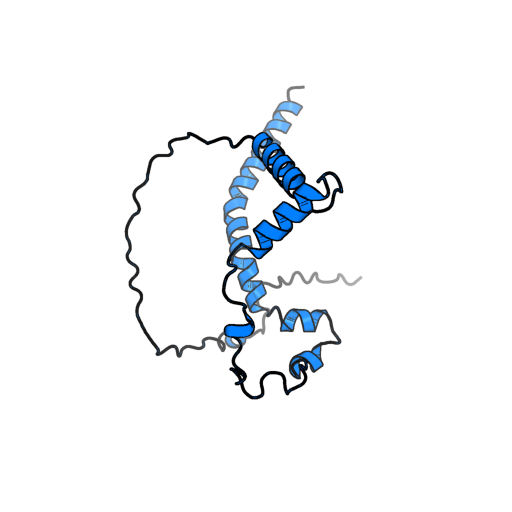00 83.50 90 THR A O 1
ATOM 690 N N . LEU A 1 91 ? -5.085 30.374 29.625 1.00 79.12 91 LEU A N 1
ATOM 691 C CA . LEU A 1 91 ? -5.503 29.068 29.100 1.00 79.12 91 LEU A CA 1
ATOM 692 C C . LEU A 1 91 ? -6.844 28.603 29.682 1.00 79.12 91 LEU A C 1
ATOM 694 O O . LEU A 1 91 ? -7.607 27.944 28.981 1.00 79.12 91 LEU A O 1
ATOM 698 N N . ARG A 1 92 ? -7.143 28.941 30.942 1.00 77.50 92 ARG A N 1
ATOM 699 C CA . ARG A 1 92 ? -8.444 28.675 31.583 1.00 77.50 92 ARG A CA 1
ATOM 700 C C . ARG A 1 92 ? -9.546 29.620 31.097 1.00 77.50 92 ARG A C 1
ATOM 702 O O . ARG A 1 92 ? -10.705 29.225 31.089 1.00 77.50 92 ARG A O 1
ATOM 7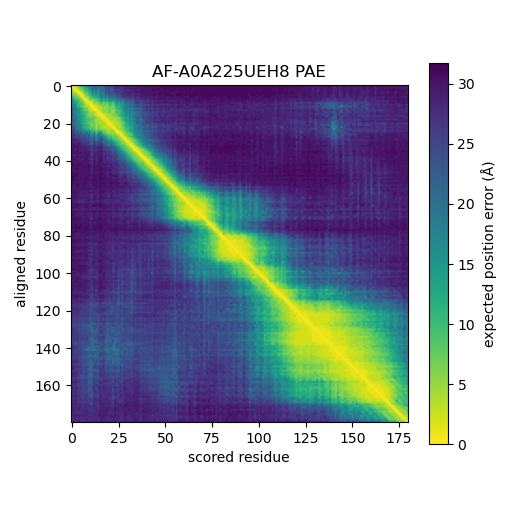09 N N . GLY A 1 93 ? -9.194 30.854 30.734 1.00 79.06 93 GLY A N 1
ATOM 710 C CA . GLY A 1 93 ? -10.108 31.857 30.182 1.00 79.06 93 GLY A CA 1
ATOM 711 C C . GLY A 1 93 ? -10.350 31.709 28.678 1.00 79.06 93 GLY A C 1
ATOM 712 O O . GLY A 1 93 ? -11.342 32.227 28.168 1.00 79.06 93 GLY A O 1
ATOM 713 N N . MET A 1 94 ? -9.479 30.988 27.968 1.00 81.88 94 MET A N 1
ATOM 714 C CA . MET A 1 94 ? -9.738 30.554 26.601 1.00 81.88 94 MET A CA 1
ATOM 715 C C . MET A 1 94 ? -10.940 29.608 26.606 1.00 81.88 94 MET A C 1
ATOM 717 O O . MET A 1 94 ? -10.902 28.524 27.184 1.00 81.88 94 MET A O 1
ATOM 721 N N . LEU A 1 95 ? -12.019 30.041 25.956 1.00 73.44 95 LEU A N 1
ATOM 722 C CA . LEU A 1 95 ? -13.178 29.215 25.635 1.00 73.44 95 LEU A CA 1
ATOM 723 C C . LEU A 1 95 ? -12.750 28.181 24.589 1.00 73.44 95 LEU A C 1
ATOM 725 O O . LEU A 1 95 ? -12.961 28.369 23.391 1.00 73.44 95 LEU A O 1
ATOM 729 N N . TRP A 1 96 ? -12.080 27.122 25.042 1.00 79.44 96 TRP A N 1
ATOM 730 C CA . TRP A 1 96 ? -11.805 25.955 24.214 1.00 79.44 96 TRP A CA 1
ATOM 731 C C . TRP A 1 96 ? -13.115 25.449 23.605 1.00 79.44 96 TRP A C 1
ATOM 733 O O . TRP A 1 96 ? -14.194 25.637 24.173 1.00 79.44 96 TRP A O 1
ATOM 743 N N . THR A 1 97 ? -13.019 24.824 22.432 1.00 76.12 97 THR A N 1
ATOM 744 C CA . THR A 1 97 ? -14.150 24.119 21.822 1.00 76.12 97 THR A CA 1
ATOM 745 C C . THR A 1 97 ? -14.830 23.222 22.851 1.00 76.12 97 THR A C 1
ATOM 747 O O . THR A 1 97 ? -14.146 22.660 23.709 1.00 76.12 97 THR A O 1
ATOM 750 N N . ALA A 1 98 ? -16.159 23.099 22.747 1.00 76.94 98 ALA A N 1
ATOM 751 C CA . ALA A 1 98 ? -16.965 22.214 23.583 1.00 76.94 98 ALA A CA 1
ATOM 752 C C . ALA A 1 98 ? -16.248 20.879 23.822 1.00 76.94 98 ALA A C 1
ATOM 754 O O . ALA A 1 98 ? -15.648 20.315 22.899 1.00 76.94 98 ALA A O 1
ATOM 755 N N . LEU A 1 99 ? -16.263 20.415 25.075 1.00 78.69 99 LEU A N 1
ATOM 756 C CA . LEU A 1 99 ? -15.577 19.188 25.466 1.00 78.69 99 LEU A CA 1
ATOM 757 C C . LEU A 1 99 ? -16.037 18.058 24.545 1.00 78.69 99 LEU A C 1
ATOM 759 O O . LEU A 1 99 ? -17.235 17.893 24.343 1.00 78.69 99 LEU A O 1
ATOM 763 N N . SER A 1 100 ? -15.114 17.244 24.025 1.00 74.44 100 SER A N 1
ATOM 764 C CA . SER A 1 100 ? -15.477 16.137 23.124 1.00 74.44 100 SER A CA 1
ATOM 765 C C . SER A 1 100 ? -16.512 15.182 23.736 1.00 74.44 100 SER A C 1
ATOM 767 O O . SER A 1 100 ? -17.285 14.571 23.010 1.00 74.44 100 SER A O 1
ATOM 769 N N . SER A 1 101 ? -16.566 15.110 25.071 1.00 72.38 101 SER A N 1
ATOM 770 C CA . SER A 1 101 ? -17.569 14.358 25.831 1.00 72.38 101 SER A CA 1
ATOM 771 C C . SER A 1 101 ? -19.008 14.854 25.614 1.00 72.38 101 SER A C 1
ATOM 773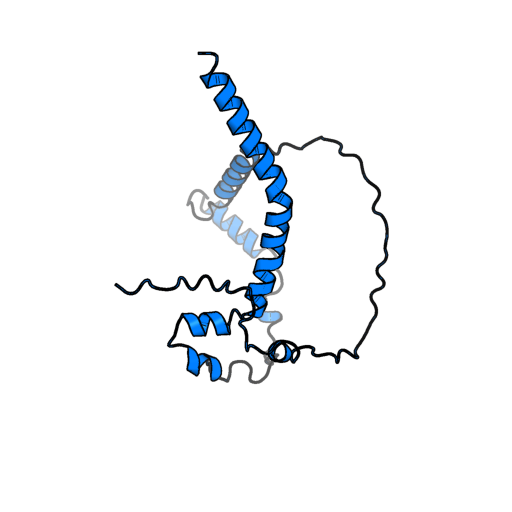 O O . SER A 1 101 ? -19.928 14.054 25.700 1.00 72.38 101 SER A O 1
ATOM 775 N N . GLU A 1 102 ? -19.230 16.125 25.258 1.00 77.81 102 GLU A N 1
ATOM 776 C CA . GLU A 1 102 ? -20.566 16.634 24.892 1.00 77.81 102 GLU A CA 1
ATOM 777 C C . GLU A 1 102 ? -21.087 16.040 23.573 1.00 77.81 102 GLU A C 1
ATOM 779 O O . GLU A 1 102 ? -22.293 16.033 23.330 1.00 77.81 102 GLU A O 1
ATOM 784 N N . PHE A 1 103 ? -20.191 15.528 22.727 1.00 73.88 103 PHE A N 1
ATOM 785 C CA . PHE A 1 103 ? -20.529 14.848 21.474 1.00 73.88 103 PHE A CA 1
ATOM 786 C C . PHE A 1 103 ? -20.518 13.320 21.613 1.00 73.88 103 PHE A C 1
ATOM 788 O O . PHE A 1 103 ? -20.857 12.608 20.665 1.00 73.88 103 PHE A O 1
ATOM 795 N N . GLU A 1 104 ? -20.135 12.805 22.782 1.00 72.62 104 GLU A N 1
ATOM 796 C CA . GLU A 1 104 ? -20.161 11.383 23.086 1.00 72.62 104 GLU A CA 1
ATOM 797 C C . GLU A 1 104 ? -21.604 10.998 23.427 1.00 72.62 104 GLU A C 1
ATOM 799 O O . GLU A 1 104 ? -22.202 11.469 24.391 1.00 72.62 104 GLU A O 1
ATOM 804 N N . THR A 1 105 ? -22.217 10.189 22.570 1.00 75.56 105 THR A N 1
ATOM 805 C CA . THR A 1 105 ? -23.572 9.687 22.793 1.00 75.56 105 THR A CA 1
ATOM 806 C C . THR A 1 105 ? -23.484 8.376 23.570 1.00 75.56 105 THR A C 1
ATOM 808 O O . THR A 1 105 ? -22.788 7.458 23.149 1.00 75.56 105 THR A O 1
ATOM 811 N N . ASP A 1 106 ? -24.250 8.243 24.662 1.00 73.19 106 ASP A N 1
ATOM 812 C CA . ASP A 1 106 ? -24.360 6.995 25.454 1.00 73.19 106 ASP A CA 1
ATOM 813 C C . ASP A 1 106 ? -24.856 5.792 24.627 1.00 73.19 106 ASP A C 1
ATOM 815 O O . ASP A 1 106 ? -24.831 4.641 25.066 1.00 73.19 106 ASP A O 1
ATOM 819 N N . THR A 1 107 ? -25.349 6.055 23.415 1.00 76.31 107 THR A N 1
ATOM 820 C CA . THR A 1 107 ? -25.760 5.031 22.463 1.00 76.31 107 THR A CA 1
ATOM 821 C C . THR A 1 107 ? -24.579 4.695 21.553 1.00 76.31 107 THR A C 1
ATOM 823 O O . THR A 1 107 ? -24.182 5.544 20.754 1.00 76.31 107 THR A O 1
ATOM 826 N N . PRO A 1 108 ? -24.027 3.469 21.610 1.00 72.94 108 PRO A N 1
ATOM 827 C CA . PRO A 1 108 ? -22.923 3.093 20.741 1.00 72.94 108 PRO A CA 1
ATOM 828 C C . PRO A 1 108 ? -23.376 3.187 19.282 1.00 72.94 108 PRO A C 1
ATOM 830 O O . PRO A 1 108 ? -24.343 2.533 18.889 1.00 72.94 108 PRO A O 1
ATOM 833 N N . SER A 1 109 ? -22.660 3.966 18.467 1.00 80.94 109 SER A N 1
ATOM 834 C CA . SER A 1 109 ? -22.973 4.142 17.039 1.00 80.94 109 SER A CA 1
ATOM 835 C C . SER A 1 109 ? -22.991 2.819 16.263 1.00 80.94 109 SER A C 1
ATOM 837 O O . SER A 1 109 ? -23.644 2.721 15.229 1.00 80.94 109 SER A O 1
ATOM 839 N N . TYR A 1 110 ? -22.313 1.791 16.783 1.00 78.94 110 TYR A N 1
ATOM 840 C CA . TYR A 1 110 ? -22.276 0.444 16.222 1.00 78.94 110 TYR A CA 1
ATOM 841 C C . TYR A 1 110 ? -22.487 -0.599 17.330 1.00 78.94 110 TYR A C 1
ATOM 843 O O . TYR A 1 110 ? -21.524 -1.047 17.960 1.00 78.94 110 TYR A O 1
ATOM 851 N N . PRO A 1 111 ? -23.743 -0.995 17.601 1.00 79.81 111 PRO A N 1
ATOM 852 C CA . PRO A 1 111 ? -24.051 -2.023 18.588 1.00 79.81 111 PRO A CA 1
ATOM 853 C C . PRO A 1 111 ? -23.328 -3.335 18.254 1.00 79.81 111 PRO A C 1
ATOM 855 O O . PRO A 1 111 ? -23.446 -3.852 17.147 1.00 79.81 111 PRO A O 1
ATOM 858 N N . GLY A 1 112 ? -22.568 -3.877 19.207 1.00 77.56 112 GLY A N 1
ATOM 859 C CA . GLY A 1 112 ? -21.822 -5.127 19.026 1.00 77.56 112 GLY A CA 1
ATOM 860 C C . GLY A 1 112 ? -20.412 -4.972 18.443 1.00 77.56 112 GLY A C 1
ATOM 861 O O . GLY A 1 112 ? -19.633 -5.926 18.520 1.00 77.56 112 GLY A O 1
ATOM 862 N N . LEU A 1 113 ? -20.028 -3.791 17.944 1.00 80.00 113 LEU A N 1
ATOM 863 C CA . LEU A 1 113 ? -18.660 -3.528 17.493 1.00 80.00 113 LEU A CA 1
ATOM 864 C C . LEU A 1 113 ? -17.689 -3.604 18.686 1.00 80.00 113 LEU A C 1
ATOM 866 O O . LEU A 1 113 ? -17.865 -2.914 19.685 1.00 80.00 113 LEU A O 1
ATOM 870 N N . GLY A 1 114 ? -16.688 -4.485 18.604 1.00 74.25 114 GLY A N 1
ATOM 871 C CA . GLY A 1 114 ? -15.712 -4.727 19.680 1.00 74.25 114 GLY A CA 1
ATOM 872 C C . GLY A 1 114 ? -16.127 -5.762 20.733 1.00 74.25 114 GLY A C 1
ATOM 873 O O . GLY A 1 114 ? -15.339 -6.067 21.627 1.00 74.25 114 GLY A O 1
ATOM 874 N N . THR A 1 115 ? -17.328 -6.343 20.626 1.00 82.69 115 THR A N 1
ATOM 875 C CA . THR A 1 115 ? -17.734 -7.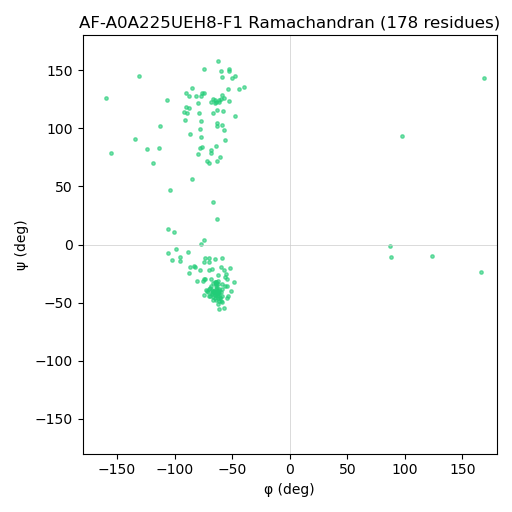474 21.486 1.00 82.69 115 THR A CA 1
ATOM 876 C C . THR A 1 115 ? -17.034 -8.776 21.099 1.00 82.69 115 THR A C 1
ATOM 878 O O . THR A 1 115 ? -16.765 -9.624 21.951 1.00 82.69 115 THR A O 1
ATOM 881 N N . GLU A 1 116 ? -16.687 -8.920 19.820 1.00 83.06 116 GLU A N 1
ATOM 882 C CA . GLU A 1 116 ? -15.899 -10.034 19.320 1.00 83.06 116 GLU A CA 1
ATOM 883 C C . GLU A 1 116 ? -14.400 -9.766 19.498 1.00 83.06 116 GLU A C 1
ATOM 885 O O . GLU A 1 116 ? -13.880 -8.694 19.184 1.00 83.06 116 GLU A O 1
ATOM 890 N N . LYS A 1 117 ? -13.672 -10.771 19.993 1.00 86.25 117 LYS A N 1
ATOM 891 C CA . LYS A 1 117 ? -12.213 -10.704 20.076 1.00 86.25 117 LYS A CA 1
ATOM 892 C C . LYS A 1 117 ? -11.635 -10.734 18.664 1.00 86.25 117 LYS A C 1
ATOM 894 O O . LYS A 1 117 ? -11.822 -11.729 17.970 1.00 86.25 117 LYS A O 1
ATOM 899 N N . ALA A 1 118 ? -10.860 -9.715 18.293 1.00 84.88 118 ALA A N 1
ATOM 900 C CA . ALA A 1 118 ? -10.130 -9.702 17.028 1.00 84.88 118 ALA A CA 1
ATOM 901 C C . ALA A 1 118 ? -9.289 -10.984 16.871 1.00 84.88 118 ALA A C 1
ATOM 903 O O . ALA A 1 118 ? -8.474 -11.326 17.738 1.00 84.88 118 ALA A O 1
ATOM 904 N N . ARG A 1 119 ? -9.513 -11.709 15.773 1.00 86.31 119 ARG A N 1
ATOM 905 C CA . ARG A 1 119 ? -8.773 -12.919 15.401 1.00 86.31 119 ARG A CA 1
ATOM 906 C C . ARG A 1 119 ? -8.329 -12.816 13.944 1.00 86.31 119 ARG A C 1
ATOM 908 O O . ARG A 1 119 ? -9.072 -12.263 13.136 1.00 86.31 119 ARG A O 1
ATOM 915 N N . PRO A 1 120 ? -7.145 -13.346 13.597 1.00 86.69 120 PRO A N 1
ATOM 916 C CA . PRO A 1 120 ? -6.758 -13.481 12.201 1.00 86.69 120 PRO A CA 1
ATOM 917 C C . PRO A 1 120 ? -7.756 -14.368 11.451 1.00 86.69 120 PRO A C 1
ATOM 919 O O . PRO A 1 120 ? -8.331 -15.293 12.030 1.00 86.69 120 PRO A O 1
ATOM 922 N N . VAL A 1 121 ? -7.931 -14.091 10.161 1.00 90.56 121 VAL A N 1
ATOM 923 C CA . VAL A 1 121 ? -8.760 -14.899 9.257 1.00 90.56 121 VAL A CA 1
ATOM 924 C C . VAL A 1 121 ? -8.233 -16.339 9.220 1.00 90.56 121 VAL A C 1
ATOM 926 O O . VAL A 1 121 ? -7.022 -16.554 9.284 1.00 90.56 121 VAL A O 1
ATOM 929 N N . GLY A 1 122 ? -9.131 -17.326 9.115 1.00 91.69 122 GLY A N 1
ATOM 930 C CA . GLY A 1 122 ? -8.765 -18.749 9.083 1.00 91.69 122 GLY A CA 1
ATOM 931 C C . GLY A 1 122 ? -7.730 -19.077 8.002 1.00 91.69 122 GLY A C 1
ATOM 932 O O . GLY A 1 122 ? -6.721 -19.702 8.296 1.00 91.69 122 GLY A O 1
ATOM 933 N N . GLU A 1 123 ? -7.908 -18.535 6.799 1.00 92.75 123 GLU A N 1
ATOM 934 C CA . GLU A 1 123 ? -6.969 -18.691 5.678 1.00 92.75 123 GLU A CA 1
ATOM 935 C C . GLU A 1 123 ? -5.562 -18.163 6.003 1.00 92.75 123 GLU A C 1
ATOM 937 O O . GLU A 1 123 ? -4.555 -18.784 5.664 1.00 92.75 123 GLU A O 1
ATOM 942 N N . LEU A 1 124 ? -5.474 -17.043 6.730 1.00 92.81 124 LEU A N 1
ATOM 943 C CA . LEU A 1 124 ? -4.198 -16.494 7.189 1.00 92.81 124 LEU A CA 1
ATOM 944 C C . LEU A 1 124 ? -3.552 -17.401 8.249 1.00 92.81 124 LEU A C 1
ATOM 946 O O . LEU A 1 124 ? -2.331 -17.559 8.263 1.00 92.81 124 LEU A O 1
ATOM 950 N N . LEU A 1 125 ? -4.356 -18.035 9.110 1.00 93.62 125 LEU A N 1
ATOM 951 C CA . LEU A 1 125 ? -3.892 -19.024 10.093 1.00 93.62 125 LEU A CA 1
ATOM 952 C C . LEU A 1 125 ? -3.440 -20.349 9.465 1.00 93.62 125 LEU A C 1
ATOM 954 O O . LEU A 1 125 ? -2.740 -21.108 10.136 1.00 93.62 125 LEU A O 1
ATOM 958 N N . ASP A 1 126 ? -3.767 -20.626 8.207 1.00 94.25 126 ASP A N 1
ATOM 959 C CA . ASP A 1 126 ? -3.231 -21.793 7.500 1.00 94.25 126 ASP A CA 1
ATOM 960 C C . ASP A 1 126 ? -1.814 -21.523 6.970 1.00 94.25 126 ASP A C 1
ATOM 962 O O . ASP A 1 126 ? -0.964 -22.418 6.944 1.00 94.25 126 ASP A O 1
ATOM 966 N N . VAL A 1 127 ? -1.516 -20.268 6.613 1.00 94.06 127 VAL A N 1
ATOM 967 C CA . VAL A 1 127 ? -0.229 -19.873 6.015 1.00 94.06 127 VAL A CA 1
ATOM 968 C C . VAL A 1 127 ? 0.747 -19.196 6.983 1.00 94.06 127 VAL A C 1
ATOM 970 O O . VAL A 1 127 ? 1.938 -19.129 6.675 1.00 94.06 127 VAL A O 1
ATOM 973 N N . TRP A 1 128 ? 0.300 -18.766 8.172 1.00 93.38 128 TRP A N 1
ATOM 974 C CA . TRP A 1 128 ? 1.072 -17.892 9.078 1.00 93.38 128 TRP A CA 1
ATOM 975 C C . TRP A 1 128 ? 2.469 -18.399 9.462 1.00 93.38 128 TRP A C 1
ATOM 977 O O . TRP A 1 128 ? 3.366 -17.597 9.722 1.00 93.38 128 TRP A O 1
ATOM 987 N N . ARG A 1 129 ? 2.677 -19.724 9.513 1.00 95.00 129 ARG A N 1
ATOM 988 C CA . ARG A 1 129 ? 3.976 -20.327 9.873 1.00 95.00 129 ARG A CA 1
ATOM 989 C C . ARG A 1 129 ? 5.031 -20.202 8.780 1.00 95.00 129 ARG A C 1
ATOM 991 O O . ARG A 1 129 ? 6.197 -20.496 9.035 1.00 95.00 129 ARG A O 1
ATOM 998 N N . SER A 1 130 ? 4.635 -19.798 7.579 1.00 96.44 130 SER A N 1
ATOM 999 C CA . SER A 1 130 ? 5.525 -19.593 6.447 1.00 96.44 130 SER A CA 1
ATOM 1000 C C . SER A 1 130 ? 5.567 -18.102 6.117 1.00 96.44 130 SER A C 1
ATOM 1002 O O . SER A 1 130 ? 4.648 -17.600 5.471 1.00 96.44 130 SER A O 1
ATOM 1004 N N . PRO A 1 131 ? 6.628 -17.375 6.518 1.00 94.81 131 PRO A N 1
ATOM 1005 C CA . PRO A 1 131 ? 6.761 -15.954 6.207 1.00 94.81 131 PRO A CA 1
ATOM 1006 C C . PRO A 1 131 ? 6.570 -15.624 4.714 1.00 94.81 131 PRO A C 1
ATOM 1008 O O . PRO A 1 131 ? 5.877 -14.650 4.423 1.00 94.81 131 PRO A O 1
ATOM 1011 N N . PRO A 1 132 ? 7.074 -16.432 3.754 1.00 94.25 132 PRO A N 1
ATOM 1012 C CA . PRO A 1 132 ? 6.798 -16.202 2.336 1.00 94.25 132 PRO A CA 1
ATOM 1013 C C . PRO A 1 132 ? 5.319 -16.352 1.954 1.00 94.25 132 PRO A C 1
ATOM 1015 O O . PRO A 1 132 ? 4.810 -15.543 1.187 1.00 94.25 132 PRO A O 1
ATOM 1018 N N . LEU A 1 133 ? 4.608 -17.360 2.474 1.00 92.94 133 LEU A N 1
ATOM 1019 C CA . LEU A 1 133 ? 3.187 -17.545 2.145 1.00 92.94 133 LEU A CA 1
ATOM 1020 C C . LEU A 1 133 ? 2.321 -16.452 2.777 1.00 92.94 133 LEU A C 1
ATOM 1022 O O . LEU A 1 133 ? 1.421 -15.940 2.120 1.00 92.94 133 LEU A O 1
ATOM 1026 N N . THR A 1 134 ? 2.643 -16.039 4.003 1.00 93.69 134 THR A N 1
ATOM 1027 C CA . THR A 1 134 ? 2.026 -14.878 4.655 1.00 93.69 134 THR A CA 1
ATOM 1028 C C . THR A 1 134 ? 2.246 -13.601 3.844 1.00 93.69 134 THR A C 1
ATOM 1030 O O . THR A 1 134 ? 1.319 -12.815 3.679 1.00 93.69 134 THR A O 1
ATOM 1033 N N . LEU A 1 135 ? 3.446 -13.399 3.285 1.00 93.69 135 LEU A N 1
ATOM 1034 C CA . LEU A 1 135 ? 3.713 -12.267 2.396 1.00 93.69 135 LEU A CA 1
ATOM 1035 C C . LEU A 1 135 ? 2.834 -12.326 1.140 1.00 93.69 135 LEU A C 1
ATOM 1037 O O . LEU A 1 135 ? 2.225 -11.323 0.789 1.00 93.69 135 LEU A O 1
ATOM 1041 N N . PHE A 1 136 ? 2.725 -13.487 0.488 1.00 92.31 136 PHE A N 1
ATOM 1042 C CA . PHE A 1 136 ? 1.903 -13.635 -0.720 1.00 92.31 136 PHE A CA 1
ATOM 1043 C C . PHE A 1 136 ? 0.393 -13.564 -0.463 1.00 92.31 136 PHE A C 1
ATOM 1045 O O . PHE A 1 136 ? -0.348 -13.238 -1.387 1.00 92.31 136 PHE A O 1
ATOM 1052 N N . TYR A 1 137 ? -0.056 -13.822 0.768 1.00 93.31 137 TYR A N 1
ATOM 1053 C CA . TYR A 1 137 ? -1.439 -13.575 1.183 1.00 93.31 137 TYR A CA 1
ATOM 1054 C C . TYR A 1 137 ? -1.781 -12.078 1.118 1.00 93.31 137 TYR A C 1
ATOM 1056 O O . TYR A 1 137 ? -2.839 -11.710 0.620 1.00 93.31 137 TYR A O 1
ATOM 1064 N N . PHE A 1 138 ? -0.869 -11.206 1.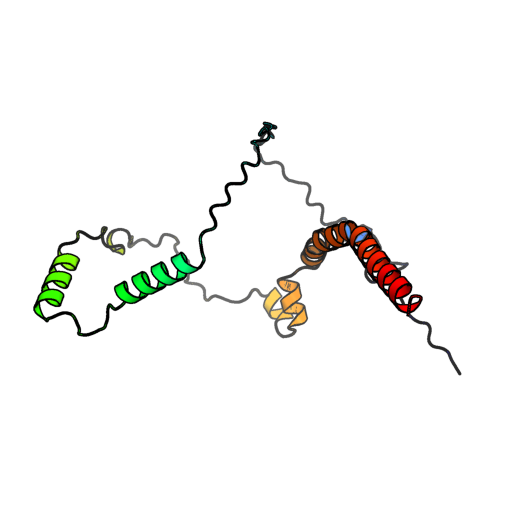566 1.00 94.62 138 PHE A N 1
ATOM 1065 C CA . PHE A 1 138 ? -1.064 -9.750 1.518 1.00 94.62 138 PHE A CA 1
ATOM 1066 C C . PHE A 1 138 ? -0.615 -9.106 0.205 1.00 94.62 138 PHE A C 1
ATOM 1068 O O . PHE A 1 138 ? -1.103 -8.036 -0.151 1.00 94.62 138 PHE A O 1
ATOM 1075 N N . VAL A 1 139 ? 0.315 -9.738 -0.509 1.00 95.06 139 VAL A N 1
ATOM 1076 C CA . VAL A 1 139 ? 0.897 -9.232 -1.756 1.00 95.06 139 VAL A CA 1
ATOM 1077 C C . VAL A 1 139 ? 0.696 -10.280 -2.857 1.00 95.06 139 VAL A C 1
ATOM 1079 O O . VAL A 1 139 ? 1.607 -11.074 -3.138 1.00 95.06 139 VAL A O 1
ATOM 1082 N N . PRO A 1 140 ? -0.499 -10.316 -3.482 1.00 91.38 140 PRO A N 1
ATOM 1083 C CA . PRO A 1 140 ? -0.821 -11.288 -4.518 1.00 91.38 140 PRO A CA 1
ATOM 1084 C C . PRO A 1 140 ? 0.088 -11.152 -5.740 1.00 91.38 140 PRO A C 1
ATOM 1086 O O . PRO A 1 140 ? 0.633 -10.087 -6.026 1.00 91.38 140 PRO A O 1
ATOM 1089 N N . LYS A 1 141 ? 0.199 -12.224 -6.532 1.00 89.00 141 LYS A N 1
ATOM 1090 C CA . LYS A 1 141 ? 0.998 -12.236 -7.774 1.00 89.00 141 LYS A CA 1
ATOM 1091 C C . LYS A 1 141 ? 0.617 -11.122 -8.757 1.00 89.00 141 LYS A C 1
ATOM 1093 O O . LYS A 1 141 ? 1.504 -10.573 -9.398 1.00 89.00 141 LYS A O 1
ATOM 1098 N N . SER A 1 142 ? -0.662 -10.759 -8.844 1.00 91.06 142 SER A N 1
ATOM 1099 C CA . SER A 1 142 ? -1.135 -9.653 -9.688 1.00 91.06 142 SER A CA 1
ATOM 1100 C C . SER A 1 142 ? -0.525 -8.310 -9.291 1.00 91.06 142 SER A C 1
ATOM 1102 O O . SER A 1 142 ? -0.114 -7.551 -10.163 1.00 91.06 142 SER A O 1
ATOM 1104 N N . LEU A 1 143 ? -0.382 -8.050 -7.988 1.00 92.31 143 LEU A N 1
ATOM 1105 C CA . LEU A 1 143 ? 0.229 -6.823 -7.484 1.00 92.31 143 LEU A CA 1
ATOM 1106 C C . LEU A 1 143 ? 1.704 -6.732 -7.895 1.00 92.31 143 LEU A C 1
ATOM 1108 O O . LEU A 1 143 ? 2.173 -5.669 -8.288 1.00 92.31 143 LEU A O 1
ATOM 1112 N N . TRP A 1 144 ? 2.431 -7.850 -7.891 1.00 91.69 144 TRP A N 1
ATOM 1113 C CA . TRP A 1 144 ? 3.805 -7.885 -8.401 1.00 91.69 144 TRP A CA 1
ATOM 1114 C C . TRP A 1 144 ? 3.873 -7.554 -9.890 1.00 91.69 144 TRP A C 1
ATOM 1116 O O . TRP A 1 144 ? 4.726 -6.768 -10.292 1.00 91.69 144 TRP A O 1
ATOM 1126 N N . VAL A 1 145 ? 2.945 -8.081 -10.696 1.00 90.31 145 VAL A N 1
ATOM 1127 C CA . VAL A 1 145 ? 2.853 -7.730 -12.121 1.00 90.31 145 VAL A CA 1
ATOM 1128 C C . VAL A 1 145 ? 2.640 -6.224 -12.273 1.00 90.31 145 VAL A C 1
ATOM 1130 O O . VAL A 1 145 ? 3.426 -5.584 -12.968 1.00 90.31 145 VAL A O 1
ATOM 1133 N N . THR A 1 146 ? 1.682 -5.632 -11.551 1.00 91.19 146 THR A N 1
ATOM 1134 C CA . THR A 1 146 ? 1.437 -4.177 -11.597 1.00 91.19 146 THR A CA 1
ATOM 1135 C C . THR A 1 146 ? 2.607 -3.349 -11.075 1.00 91.19 146 THR A C 1
ATOM 1137 O O . THR A 1 146 ? 2.905 -2.299 -11.626 1.00 91.19 146 THR A O 1
ATOM 1140 N N . ILE A 1 147 ? 3.322 -3.819 -10.050 1.00 92.50 147 ILE A N 1
ATOM 1141 C CA . ILE A 1 147 ? 4.514 -3.126 -9.546 1.00 92.50 147 ILE A CA 1
ATOM 1142 C C . ILE A 1 147 ? 5.595 -3.103 -10.622 1.00 92.50 147 ILE A C 1
ATOM 1144 O O . ILE A 1 147 ? 6.343 -2.139 -10.700 1.00 92.50 147 ILE A O 1
ATOM 1148 N N . THR A 1 148 ? 5.695 -4.143 -11.451 1.00 93.62 148 THR A N 1
ATOM 1149 C CA . THR A 1 148 ? 6.731 -4.214 -12.486 1.00 93.62 148 THR A CA 1
ATOM 1150 C C . THR A 1 148 ? 6.394 -3.451 -13.763 1.00 93.62 148 THR A C 1
ATOM 1152 O O . THR A 1 148 ? 7.321 -3.123 -14.498 1.00 93.62 148 THR A O 1
ATOM 1155 N N . THR A 1 149 ? 5.128 -3.119 -14.043 1.00 92.62 149 THR A N 1
ATOM 1156 C CA . THR A 1 149 ? 4.751 -2.479 -15.318 1.00 92.62 149 THR A CA 1
ATOM 1157 C C . THR A 1 149 ? 5.435 -1.126 -15.512 1.00 92.62 149 THR A C 1
ATOM 1159 O O . THR A 1 149 ? 6.149 -0.940 -16.498 1.00 92.62 149 THR A O 1
ATOM 1162 N N . GLU A 1 150 ? 5.274 -0.203 -14.564 1.00 89.62 150 GLU A N 1
ATOM 1163 C CA . GLU A 1 150 ? 5.819 1.155 -14.669 1.00 89.62 150 GLU A CA 1
ATOM 1164 C C . GLU A 1 150 ? 7.357 1.202 -14.587 1.00 89.62 150 GLU A C 1
ATOM 1166 O O . GLU A 1 150 ? 7.975 1.837 -15.443 1.00 89.62 150 GLU A O 1
ATOM 1171 N N . PRO A 1 151 ? 8.036 0.480 -13.671 1.00 92.44 151 PRO A N 1
ATOM 1172 C CA . PRO A 1 151 ? 9.494 0.397 -13.667 1.00 92.44 151 PRO A CA 1
ATOM 1173 C C . PRO A 1 151 ? 10.062 -0.224 -14.941 1.00 92.44 151 PRO A C 1
ATOM 1175 O O . PRO A 1 151 ? 11.083 0.251 -15.437 1.00 92.44 151 PRO A O 1
ATOM 1178 N N . ASN A 1 152 ? 9.413 -1.252 -15.500 1.00 92.31 152 ASN A N 1
ATOM 1179 C CA . ASN A 1 152 ? 9.852 -1.852 -16.759 1.00 92.31 152 ASN A CA 1
ATOM 1180 C C . ASN A 1 152 ? 9.663 -0.877 -17.925 1.00 92.31 152 ASN A C 1
ATOM 1182 O O . ASN A 1 152 ? 10.566 -0.733 -18.749 1.00 92.31 152 ASN A O 1
ATOM 1186 N N . ARG A 1 153 ? 8.536 -0.159 -17.971 1.00 93.19 153 ARG A N 1
ATOM 1187 C CA . ARG A 1 153 ? 8.268 0.876 -18.977 1.00 93.19 153 ARG A CA 1
ATOM 1188 C C . ARG A 1 153 ? 9.286 2.012 -18.899 1.00 93.19 153 ARG A C 1
ATOM 1190 O O . ARG A 1 153 ? 9.878 2.366 -19.918 1.00 93.19 153 ARG A O 1
ATOM 1197 N N . TYR A 1 154 ? 9.536 2.534 -17.701 1.00 91.38 154 TYR A N 1
ATOM 1198 C CA . TYR A 1 154 ? 10.560 3.550 -17.465 1.00 91.38 154 TYR A CA 1
ATOM 1199 C C . TYR A 1 154 ? 11.948 3.050 -17.872 1.00 91.38 154 TYR A C 1
ATOM 1201 O O . TYR A 1 154 ? 12.698 3.771 -18.527 1.00 91.38 154 TYR A O 1
ATOM 1209 N N . ASN A 1 155 ? 12.288 1.808 -17.516 1.00 91.06 155 ASN A N 1
ATOM 1210 C CA . ASN A 1 155 ? 13.556 1.201 -17.897 1.00 91.06 155 ASN A CA 1
ATOM 1211 C C . ASN A 1 155 ? 13.708 1.211 -19.422 1.00 91.06 155 ASN A C 1
ATOM 1213 O O . ASN A 1 155 ? 14.645 1.830 -19.916 1.00 91.06 155 ASN A O 1
ATOM 1217 N N . ILE A 1 156 ? 12.739 0.660 -20.159 1.00 92.88 156 ILE A N 1
ATOM 1218 C CA . ILE A 1 156 ? 12.749 0.631 -21.630 1.00 92.88 156 ILE A CA 1
ATOM 1219 C C . ILE A 1 156 ? 12.925 2.035 -22.223 1.00 92.88 156 ILE A C 1
ATOM 1221 O O . ILE A 1 156 ? 13.779 2.223 -23.084 1.00 92.88 156 ILE A O 1
ATOM 1225 N N . GLN A 1 157 ? 12.192 3.034 -21.727 1.00 91.12 157 GLN A N 1
ATOM 1226 C CA . GLN A 1 157 ? 12.307 4.420 -22.204 1.00 91.12 157 GLN A CA 1
ATOM 1227 C C . GLN A 1 157 ? 13.699 5.029 -21.972 1.00 91.12 157 GLN A C 1
ATOM 1229 O O . GLN A 1 157 ? 14.147 5.882 -22.735 1.00 91.12 157 GLN A O 1
ATOM 1234 N N . GLN A 1 158 ? 14.386 4.615 -20.909 1.00 89.31 158 GLN A N 1
ATOM 1235 C CA . GLN A 1 158 ? 15.670 5.180 -20.499 1.00 89.31 158 GLN A CA 1
ATOM 1236 C C . GLN A 1 158 ? 16.877 4.395 -21.017 1.00 89.31 158 GLN A C 1
ATOM 1238 O O . GLN A 1 158 ? 17.997 4.907 -20.936 1.00 89.31 158 GLN A O 1
ATOM 1243 N N . LEU A 1 159 ? 16.689 3.167 -21.510 1.00 89.75 159 LEU A N 1
ATOM 1244 C CA . LEU A 1 159 ? 17.787 2.292 -21.924 1.00 89.75 159 LEU A CA 1
ATOM 1245 C C . LEU A 1 159 ? 18.632 2.922 -23.031 1.00 89.75 159 LEU A C 1
ATOM 1247 O O . LEU A 1 159 ? 19.849 2.997 -22.870 1.00 89.75 159 LEU A O 1
ATOM 1251 N N . ASP A 1 160 ? 18.008 3.440 -24.088 1.00 89.12 160 ASP A N 1
ATOM 1252 C CA . ASP A 1 160 ? 18.731 3.990 -25.241 1.00 89.12 160 ASP A CA 1
ATOM 1253 C C . ASP A 1 160 ? 19.516 5.254 -24.871 1.00 89.12 160 ASP A C 1
ATOM 1255 O O . ASP A 1 160 ? 20.723 5.334 -25.099 1.00 89.12 160 ASP A O 1
ATOM 1259 N N . GLN A 1 161 ? 18.880 6.198 -24.170 1.00 89.94 161 GLN A N 1
ATOM 1260 C CA . GLN A 1 161 ? 19.558 7.410 -23.692 1.00 89.94 161 GLN A CA 1
ATOM 1261 C C . GLN A 1 161 ? 20.692 7.103 -22.706 1.00 89.94 161 GLN A C 1
ATOM 1263 O O . GLN A 1 161 ? 21.678 7.841 -22.623 1.00 89.94 161 GLN A O 1
ATOM 1268 N N . ARG A 1 162 ? 20.553 6.057 -21.882 1.00 89.12 162 ARG A N 1
ATOM 1269 C CA . ARG A 1 162 ? 21.633 5.614 -20.989 1.00 89.12 162 ARG A CA 1
ATOM 1270 C C . ARG A 1 162 ? 22.754 4.945 -21.783 1.00 89.12 162 ARG A C 1
ATOM 1272 O O . ARG A 1 162 ? 23.918 5.189 -21.466 1.00 89.12 162 ARG A O 1
ATOM 1279 N N . ALA A 1 163 ? 22.428 4.139 -22.792 1.00 88.56 163 ALA A N 1
ATOM 1280 C CA . ALA A 1 163 ? 23.397 3.477 -23.659 1.00 88.56 163 ALA A CA 1
ATOM 1281 C C . ALA A 1 163 ? 24.243 4.491 -24.441 1.00 88.56 163 ALA A C 1
ATOM 1283 O O . ALA A 1 163 ? 25.469 4.376 -24.446 1.00 88.56 163 ALA A O 1
ATOM 1284 N N . GLU A 1 164 ? 23.619 5.528 -25.000 1.00 89.56 164 GLU A N 1
ATOM 1285 C CA . GLU A 1 164 ? 24.302 6.611 -25.716 1.00 89.56 164 GLU A CA 1
ATOM 1286 C C . GLU A 1 164 ? 25.261 7.385 -24.799 1.00 89.56 164 GLU A C 1
ATOM 1288 O O . GLU A 1 164 ? 26.462 7.449 -25.066 1.00 89.56 164 GLU A O 1
ATOM 1293 N N . ARG A 1 165 ? 24.787 7.837 -23.630 1.00 89.69 165 ARG A N 1
ATOM 1294 C CA . ARG A 1 165 ? 25.642 8.487 -22.616 1.00 89.69 165 ARG A CA 1
ATOM 1295 C C . ARG A 1 165 ? 26.819 7.611 -22.184 1.00 89.69 165 ARG A C 1
ATOM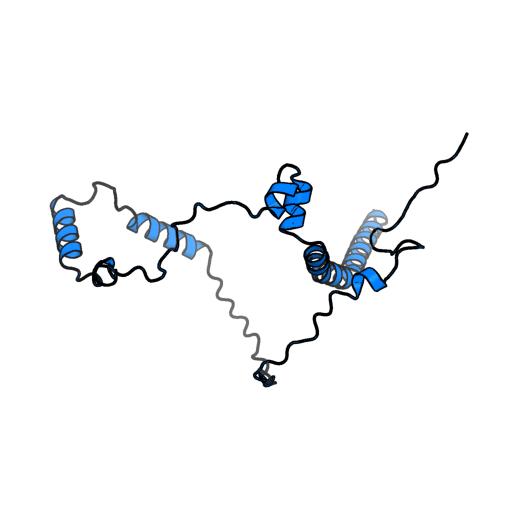 1297 O O . ARG A 1 165 ? 27.900 8.118 -21.875 1.00 89.69 165 ARG A O 1
ATOM 1304 N N . MET A 1 166 ? 26.631 6.294 -22.102 1.00 87.31 166 MET A N 1
ATOM 1305 C CA . MET A 1 166 ? 27.722 5.365 -21.797 1.00 87.31 166 MET A CA 1
ATOM 1306 C C . MET A 1 166 ? 28.711 5.238 -22.962 1.00 87.31 166 MET A C 1
ATOM 1308 O O . MET A 1 166 ? 29.920 5.236 -22.713 1.00 87.31 166 MET A O 1
ATOM 1312 N N . ALA A 1 167 ? 28.231 5.190 -24.206 1.00 86.06 167 ALA A N 1
ATOM 1313 C CA . ALA A 1 167 ? 29.066 5.137 -25.404 1.00 86.06 167 ALA A CA 1
ATOM 1314 C C . ALA A 1 167 ? 29.920 6.408 -25.567 1.00 86.06 167 ALA A C 1
ATOM 1316 O O . ALA A 1 167 ? 31.128 6.312 -25.792 1.00 86.06 167 ALA A O 1
ATOM 1317 N N . GLU A 1 168 ? 29.344 7.592 -25.351 1.00 86.75 168 GLU A N 1
ATOM 1318 C CA . GLU A 1 168 ? 30.058 8.879 -25.370 1.00 86.75 168 GLU A CA 1
ATOM 1319 C C . GLU A 1 168 ? 31.152 8.962 -24.296 1.00 86.75 168 GLU A C 1
ATOM 1321 O O . GLU A 1 168 ? 32.279 9.406 -24.535 1.00 86.75 168 GLU A O 1
ATOM 1326 N N . ARG A 1 169 ? 30.858 8.477 -23.086 1.00 84.06 169 ARG A N 1
ATOM 1327 C CA . ARG A 1 169 ? 31.849 8.410 -22.000 1.00 84.06 169 ARG A CA 1
ATOM 1328 C C . ARG A 1 169 ? 33.000 7.466 -22.334 1.00 84.06 169 ARG A C 1
ATOM 1330 O O . ARG A 1 169 ? 34.130 7.709 -21.904 1.00 84.06 169 ARG A O 1
ATOM 1337 N N . GLN A 1 170 ? 32.732 6.389 -23.068 1.00 79.69 170 GLN A N 1
ATOM 1338 C CA . GLN A 1 170 ? 33.762 5.456 -23.516 1.00 79.69 170 GLN A CA 1
ATOM 1339 C C . GLN A 1 170 ? 34.596 6.041 -24.663 1.00 79.69 170 GLN A C 1
ATOM 1341 O O . GLN A 1 170 ? 35.825 5.970 -24.600 1.00 79.69 170 GLN A O 1
ATOM 1346 N N . SER A 1 171 ? 33.976 6.682 -25.657 1.00 73.25 171 SER A N 1
ATOM 1347 C CA . SER A 1 171 ? 34.690 7.308 -26.779 1.00 73.25 171 SER A CA 1
ATOM 1348 C C . SER A 1 171 ? 35.583 8.469 -26.319 1.00 73.25 171 SER A C 1
ATOM 1350 O O . SER A 1 171 ? 36.749 8.546 -26.717 1.00 73.25 171 SER A O 1
ATOM 1352 N N . GLY A 1 172 ? 35.108 9.297 -25.382 1.00 68.50 172 GLY A N 1
ATOM 1353 C CA . GLY A 1 172 ? 35.896 10.378 -24.779 1.00 68.50 172 GLY A CA 1
ATOM 1354 C C . GLY A 1 172 ? 37.100 9.891 -23.960 1.00 68.50 172 GLY A C 1
ATOM 1355 O O . GLY A 1 172 ? 38.149 10.541 -23.945 1.00 68.50 172 GLY A O 1
ATOM 1356 N N . ARG A 1 173 ? 37.002 8.721 -23.311 1.00 62.38 173 ARG A N 1
ATOM 1357 C CA . ARG A 1 173 ? 38.141 8.087 -22.614 1.00 62.38 173 ARG A CA 1
ATOM 1358 C C . ARG A 1 173 ? 39.166 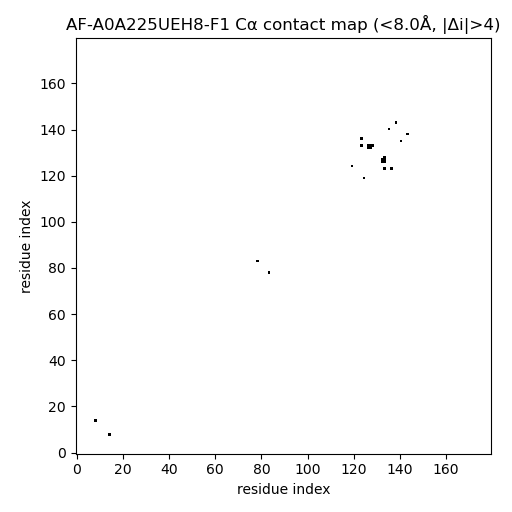7.510 -23.592 1.00 62.38 173 ARG A C 1
ATOM 1360 O O . ARG A 1 173 ? 40.364 7.656 -23.363 1.00 62.38 173 ARG A O 1
ATOM 1367 N N . GLN A 1 174 ? 38.709 6.908 -24.690 1.00 59.31 174 GLN A N 1
ATOM 1368 C CA . GLN A 1 174 ? 39.585 6.339 -25.718 1.00 59.31 174 GLN A CA 1
ATOM 1369 C C . GLN A 1 174 ? 40.390 7.422 -26.453 1.00 59.31 174 GLN A C 1
ATOM 1371 O O . GLN A 1 174 ? 41.596 7.252 -26.645 1.00 59.31 174 GLN A O 1
ATOM 1376 N N . LEU A 1 175 ? 39.775 8.565 -26.784 1.00 58.81 175 LEU A N 1
ATOM 1377 C CA . LEU A 1 175 ? 40.494 9.702 -27.377 1.00 58.81 175 LEU A CA 1
ATOM 1378 C C . LEU A 1 175 ? 41.578 10.264 -26.443 1.00 58.81 175 LEU A C 1
ATOM 1380 O O . LEU A 1 175 ? 42.691 10.518 -26.895 1.00 58.81 175 LEU A O 1
ATOM 1384 N N . LYS A 1 176 ? 41.296 10.394 -25.138 1.00 57.91 176 LYS A N 1
ATOM 1385 C CA . LYS A 1 176 ? 42.294 10.833 -24.143 1.00 57.91 176 LYS A CA 1
ATOM 1386 C C . LYS A 1 176 ? 43.462 9.855 -23.980 1.00 57.91 176 LYS A C 1
ATOM 1388 O O . LYS A 1 176 ? 44.572 10.301 -23.732 1.00 57.91 176 LYS A O 1
ATOM 1393 N N . SER A 1 177 ? 43.233 8.550 -24.141 1.00 57.12 177 SER A N 1
ATOM 1394 C CA . SER A 1 177 ? 44.298 7.536 -24.050 1.00 57.12 177 SER A CA 1
ATOM 1395 C C . SER A 1 177 ? 45.186 7.425 -25.297 1.00 57.12 177 SER A C 1
ATOM 1397 O O . SER A 1 177 ? 46.300 6.930 -25.193 1.00 57.12 177 SER A O 1
ATOM 1399 N N . ARG A 1 178 ? 44.711 7.871 -26.471 1.00 54.22 178 ARG A N 1
ATOM 1400 C CA . ARG A 1 178 ? 45.465 7.842 -27.745 1.00 54.22 178 ARG A CA 1
ATOM 1401 C C . ARG A 1 178 ? 46.187 9.154 -28.062 1.00 54.22 178 ARG A C 1
ATOM 1403 O O . ARG A 1 178 ? 46.956 9.191 -29.015 1.00 54.22 178 ARG A O 1
ATOM 1410 N N . GLY A 1 179 ? 45.904 10.218 -27.310 1.00 53.72 179 GLY A N 1
ATOM 1411 C CA . GLY A 1 179 ? 46.564 11.523 -27.415 1.00 53.72 179 GLY A CA 1
ATOM 1412 C C . GLY A 1 179 ? 47.646 11.771 -26.357 1.00 53.72 179 GLY A C 1
ATOM 1413 O O . GLY A 1 179 ? 48.066 12.916 -26.212 1.00 53.72 179 GLY A O 1
ATOM 1414 N N . ALA A 1 180 ? 48.044 10.737 -25.610 1.00 47.00 180 ALA A N 1
ATOM 1415 C CA . ALA A 1 180 ? 49.129 10.754 -24.629 1.00 47.00 180 ALA A CA 1
ATOM 1416 C C . ALA A 1 180 ? 50.299 9.892 -25.116 1.00 47.00 180 ALA A C 1
ATOM 1418 O O . ALA A 1 180 ? 50.021 8.837 -25.733 1.00 47.00 180 ALA A O 1
#

Solvent-accessible surface area (backbone atoms only — not comparable to full-atom values): 12041 Å² total; per-residue (Å²): 138,87,80,81,83,82,81,82,73,56,90,89,53,85,55,98,86,65,65,72,71,80,70,59,84,73,72,81,85,76,81,90,78,84,82,86,77,78,86,79,86,69,83,78,71,88,74,76,87,78,85,72,77,80,73,76,52,71,66,57,58,54,52,51,49,50,53,49,54,62,69,60,52,81,78,60,86,80,56,52,75,62,58,50,51,51,50,50,51,49,61,69,67,48,83,66,77,78,61,71,68,81,74,57,61,96,63,66,94,54,81,71,70,80,73,62,79,91,69,83,54,69,73,54,68,74,32,55,91,36,67,70,52,44,47,43,72,78,50,42,73,66,56,53,54,61,62,44,49,59,59,51,51,52,46,62,72,43,46,61,65,50,50,51,57,50,49,53,55,50,52,57,51,52,54,60,63,71,75,104

Foldseek 3Di:
DDDDDDPPPDPVDDDDPDDPVVVVVPPPPDDPDDDDDDPPPDDPDDDDPPPPPPPPDVVVVVVVVVVVVVVVVPDDPPDDPVNVVVVVVVVVPPPPPDDVVVVDDPDPPDPPVPVDDDDDDPVLVVCVVPPVSNVCVVQPPVNVVVVVPVVVVVCVVCVVVVVVVVVVVVVVVVVVVVVD

pLDDT: mean 71.96, std 15.84, range [38.88, 96.44]

Sequence (180 aa):
IRIPQKSNADVNVLQEGENSSKYEDFSSGDERIGGGVMDDDHECGGDDFNDEGDQLSDSDAEEMDQVFLASLHVGDDALTKQARVERENTLRGMLWTALSSEFETDTPSYPGLGTEKARPVGELLDVWRSPPLTLFYFVPKSLWVTITTEPNRYNIQQLDQRAERMAERQSGRQLKSRGA

Secondary structure (DSSP, 8-state):
-PPPP-----TTS--TT--GGGGTTT-------------------------------HHHHHHHHHHHHHHT-TT-TTS-HHHHHHHHHHHHHS--S--GGGG--SS-SSTTTTTSPP---HHHHHHTT-HHHHHHHHS-HHHHHHHHHHHHHHHHHHHHHHHHHHHHHHHHHHHHHH--

Radius of gyration: 32.69 Å; Cα contacts (8 Å, |Δi|>4): 12; chains: 1; bounding box: 75×72×67 Å

Organism: NCBI:txid4795

Mean predicted aligned error: 22.05 Å